Protein AF-A0A354SHL0-F1 (afdb_monomer_lite)

Sequence (261 aa):
VNRFGTFDCYFKTQVLRPDGSEVWNTTYGFNDDGYAEEKLTFPVFFYDRSPNRLSPAFGTWKVRTAIIERESKREVSVREYSISFTDGKKQPPSADIRSSGKGGHPFPVPSFQYKQWRLKSWGVGIYDEVSIGSNTYDREIRAIDVRDTFSVKEALSAWGKGHKFGAMLEGPPVSTYVNSNNLPLYVFGYILKHPDGDNNGQNPQYRISSYCNNPGAVLFTFDVRKPGRYRIEFLLRERDKPAWEESSWVPIGGIDFTLMQ

Foldseek 3Di:
DDPVLFDQKWKWKWKAAQVRDTQDIDIHGADSVRDDDDDDDVVCCQQVSAPDNVDTRFAKMKMKMFIAGNVVRDTPDIDIDIDGGDPPPDDPDPDDDDDDDDDDAPDDQDFDDDPHKTWDDKFWAKWDWADDDDPFLDIDIGGPDTDQEEALVVQVVSVVVVIFGFMKTAIAWQQVAADPVRFRFKWKFKFKADAVRPRVVPDPVRGPGDIRSTNHMDTDGDPDRDWHKMKMWMWMAGPPDPDPDPVRIDTSGMGIHTYDD

Secondary structure (DSSP, 8-state):
--TTS--SEEEEEEEE-TTS-EEEEEEE---TTS-------HHHHHHHTSS-TTS---EEEEEEEEEEETTT--EEEEEEEEEEE--SS-----S------S---SS-----EETTEE--EEEEEEEEEE--SSS-S--EEEEEEE-SEEEHHHHHHHHHTT-EEEEEEE-S-GGGSB-TTS-BSEEEEEEEE-TTSTT-S-SGGG-----BS--SEEEEE----S-EEEEEEEEEEETT-S--SGGG-EEEEEEEEEEE-

pLDDT: mean 73.69, std 15.87, range [25.94, 92.56]

Structure (mmCIF, N/CA/C/O backbone):
data_AF-A0A354SHL0-F1
#
_entry.id   AF-A0A354SHL0-F1
#
loop_
_atom_site.group_PDB
_atom_site.id
_atom_site.type_symbol
_atom_site.label_atom_id
_atom_site.label_alt_id
_atom_site.label_comp_id
_atom_site.label_asym_id
_atom_site.label_entity_id
_atom_site.label_seq_id
_atom_site.pdbx_PDB_ins_code
_atom_site.Cartn_x
_atom_site.Cartn_y
_atom_site.Cartn_z
_atom_site.occupancy
_atom_site.B_iso_or_equiv
_atom_site.auth_seq_id
_atom_site.auth_comp_id
_atom_site.auth_asym_id
_atom_site.auth_atom_id
_atom_site.pdbx_PDB_model_num
ATOM 1 N N . VAL A 1 1 ? 5.300 8.460 -39.371 1.00 59.16 1 VAL A N 1
ATOM 2 C CA . VAL A 1 1 ? 5.455 9.927 -39.276 1.00 59.16 1 VAL A CA 1
ATOM 3 C C . VAL A 1 1 ? 5.238 10.491 -40.669 1.00 59.16 1 VAL A C 1
ATOM 5 O O . VAL A 1 1 ? 5.844 9.971 -41.600 1.00 59.16 1 VAL A O 1
ATOM 8 N N . ASN A 1 2 ? 4.330 11.450 -40.840 1.00 57.34 2 ASN A N 1
ATOM 9 C CA . ASN A 1 2 ? 4.049 12.046 -42.145 1.00 57.34 2 ASN A CA 1
ATOM 10 C C . ASN A 1 2 ? 5.135 13.027 -42.584 1.00 57.34 2 ASN A C 1
ATOM 12 O O . ASN A 1 2 ? 6.061 13.352 -41.842 1.00 57.34 2 ASN A O 1
ATOM 16 N N . ARG A 1 3 ? 4.964 13.557 -43.799 1.00 45.53 3 ARG A N 1
ATOM 17 C CA . ARG A 1 3 ? 5.841 14.562 -44.420 1.00 45.53 3 ARG A CA 1
ATOM 18 C C . ARG A 1 3 ? 6.023 15.861 -43.618 1.00 45.53 3 ARG A C 1
ATOM 20 O O . ARG A 1 3 ? 6.847 16.679 -44.004 1.00 45.53 3 ARG A O 1
ATOM 27 N N . PHE A 1 4 ? 5.261 16.062 -42.542 1.00 54.47 4 PHE A N 1
ATOM 28 C CA . PHE A 1 4 ? 5.333 17.228 -41.659 1.00 54.47 4 PHE A CA 1
ATOM 29 C C . PHE A 1 4 ? 5.887 16.893 -40.265 1.00 54.47 4 PHE A C 1
ATOM 31 O O . PHE A 1 4 ? 5.780 17.716 -39.362 1.00 54.47 4 PHE A O 1
ATOM 38 N N . GLY A 1 5 ? 6.442 15.693 -40.060 1.00 55.34 5 GLY A N 1
ATOM 39 C CA . GLY A 1 5 ? 7.011 15.301 -38.767 1.00 55.34 5 GLY A CA 1
ATOM 40 C C . GLY A 1 5 ? 5.967 14.939 -37.707 1.00 55.34 5 GLY A C 1
ATOM 41 O O . GLY A 1 5 ? 6.302 14.841 -36.536 1.00 55.34 5 GLY A O 1
ATOM 42 N N . THR A 1 6 ? 4.702 14.727 -38.091 1.00 61.84 6 THR A N 1
ATOM 43 C CA . THR A 1 6 ? 3.619 14.389 -37.150 1.00 61.84 6 THR A CA 1
ATOM 44 C C . THR A 1 6 ? 3.123 12.960 -37.358 1.00 61.84 6 THR A C 1
ATOM 46 O O . THR A 1 6 ? 3.220 12.396 -38.450 1.00 61.84 6 THR A O 1
ATOM 49 N N . PHE A 1 7 ? 2.615 12.327 -36.303 1.00 70.00 7 PHE A N 1
ATOM 50 C CA . PHE A 1 7 ? 2.000 11.005 -36.414 1.00 70.00 7 PHE A CA 1
ATOM 51 C C . PHE A 1 7 ? 0.596 11.125 -37.027 1.00 70.00 7 PHE A C 1
ATOM 53 O O . PHE A 1 7 ? -0.227 11.930 -36.583 1.00 70.00 7 PHE A O 1
ATOM 60 N N . ASP A 1 8 ? 0.307 10.293 -38.032 1.00 79.50 8 ASP A N 1
ATOM 61 C CA . ASP A 1 8 ? -1.013 10.213 -38.686 1.00 79.50 8 ASP A CA 1
ATOM 62 C C . ASP A 1 8 ? -2.044 9.457 -37.850 1.00 79.50 8 ASP A C 1
ATOM 64 O O . ASP A 1 8 ? -3.128 9.123 -38.320 1.00 79.50 8 ASP A O 1
ATOM 68 N N . CYS A 1 9 ? -1.718 9.188 -36.595 1.00 78.50 9 CYS A N 1
ATOM 69 C CA . CYS A 1 9 ? -2.605 8.590 -35.631 1.00 78.50 9 CYS A CA 1
ATOM 70 C C . CYS A 1 9 ? -2.555 9.366 -34.317 1.00 78.50 9 CYS A C 1
ATOM 72 O O . CYS A 1 9 ? -1.608 10.101 -34.034 1.00 78.50 9 CYS A O 1
ATOM 74 N N . TYR A 1 10 ? -3.595 9.208 -33.513 1.00 83.75 10 TYR A N 1
ATOM 75 C CA . TYR A 1 10 ? -3.617 9.664 -32.130 1.00 83.75 10 TYR A CA 1
ATOM 76 C C . TYR A 1 10 ? -4.121 8.547 -31.230 1.00 83.75 10 TYR A C 1
ATOM 78 O O . TYR A 1 10 ? -4.883 7.671 -31.651 1.00 83.75 10 TYR A O 1
ATOM 86 N N . PHE A 1 11 ? -3.681 8.586 -29.982 1.00 83.94 11 PHE A N 1
ATOM 87 C CA . PHE A 1 11 ? -4.147 7.681 -28.952 1.00 83.94 11 PHE A CA 1
ATOM 88 C C . PHE A 1 11 ? -5.428 8.243 -28.340 1.00 83.94 11 PHE A C 1
ATOM 90 O O . PHE A 1 11 ? -5.499 9.419 -28.004 1.00 83.94 11 PHE A O 1
ATOM 97 N N . LYS A 1 12 ? -6.473 7.435 -28.218 1.00 87.06 12 LYS A N 1
ATOM 98 C CA . LYS A 1 12 ? -7.754 7.822 -27.632 1.00 87.06 12 LYS A CA 1
ATOM 99 C C . LYS A 1 12 ? -8.032 6.940 -26.431 1.00 87.06 12 LYS A C 1
ATOM 101 O O . LYS A 1 12 ? -7.937 5.720 -26.537 1.00 87.06 12 LYS A O 1
ATOM 106 N N . THR A 1 13 ? -8.465 7.552 -25.336 1.00 86.94 13 THR A N 1
ATOM 107 C CA . THR A 1 13 ? -8.887 6.828 -24.140 1.00 86.94 13 THR A CA 1
ATOM 108 C C . THR A 1 13 ? -10.289 7.234 -23.738 1.00 86.94 13 THR A C 1
ATOM 110 O O . THR A 1 13 ? -10.572 8.417 -23.551 1.00 86.94 13 THR A O 1
ATOM 113 N N . GLN A 1 14 ? -11.148 6.235 -23.579 1.00 88.44 14 GLN A N 1
ATOM 114 C CA . GLN A 1 14 ? -12.523 6.362 -23.126 1.00 88.44 14 GLN A CA 1
ATOM 115 C C . GLN A 1 14 ? -12.714 5.594 -21.818 1.00 88.44 14 GLN A C 1
ATOM 117 O O . GLN A 1 14 ? -12.216 4.479 -21.665 1.00 88.44 14 GLN A O 1
ATOM 122 N N . VAL A 1 15 ? -13.454 6.177 -20.881 1.00 85.88 15 VAL A N 1
ATOM 123 C CA . VAL A 1 15 ? -13.871 5.520 -19.640 1.00 85.88 15 VAL A CA 1
ATOM 124 C C . VAL A 1 15 ? -15.391 5.536 -19.578 1.00 85.88 15 VAL A C 1
ATOM 126 O O . VAL A 1 15 ? -16.015 6.594 -19.690 1.00 85.88 15 VAL A O 1
ATOM 129 N N . LEU A 1 16 ? -15.971 4.354 -19.398 1.00 83.94 16 LEU A N 1
ATOM 130 C CA . LEU A 1 16 ? -17.406 4.116 -19.354 1.00 83.94 16 LEU A CA 1
ATOM 131 C C . LEU A 1 16 ? -17.809 3.618 -17.964 1.00 83.94 16 LEU A C 1
ATOM 133 O O . LEU A 1 16 ? -17.144 2.753 -17.383 1.00 83.94 16 LEU A O 1
ATOM 137 N N . ARG A 1 17 ? -18.923 4.148 -17.461 1.00 84.25 17 ARG A N 1
ATOM 138 C CA . ARG A 1 17 ? -19.612 3.659 -16.263 1.00 84.25 17 ARG A CA 1
ATOM 139 C C . ARG A 1 17 ? -20.277 2.297 -16.510 1.00 84.25 17 ARG A C 1
ATOM 141 O O . ARG A 1 17 ? -20.414 1.879 -17.662 1.00 84.25 17 ARG A O 1
ATOM 148 N N . PRO A 1 18 ? -20.764 1.628 -15.447 1.00 82.56 18 PRO A N 1
ATOM 149 C CA . PRO A 1 18 ? -21.475 0.356 -15.563 1.00 82.56 18 PRO A CA 1
ATOM 150 C C . PRO A 1 18 ? -22.775 0.439 -16.368 1.00 82.56 18 PRO A C 1
ATOM 152 O O . PRO A 1 18 ? -23.164 -0.539 -16.996 1.00 82.56 18 PRO A O 1
ATOM 155 N N . ASP A 1 19 ? -23.423 1.604 -16.388 1.00 79.44 19 ASP A N 1
ATOM 156 C CA . ASP A 1 19 ? -24.615 1.878 -17.201 1.00 79.44 19 ASP A CA 1
ATOM 157 C C . ASP A 1 19 ? -24.294 2.164 -18.684 1.00 79.44 19 ASP A C 1
ATOM 159 O O . ASP A 1 19 ? -25.197 2.416 -19.477 1.00 79.44 19 ASP A O 1
ATOM 163 N N . GLY A 1 20 ? -23.012 2.131 -19.067 1.00 78.44 20 GLY A N 1
ATOM 164 C CA . GLY A 1 20 ? -22.537 2.419 -20.419 1.00 78.44 20 GLY A CA 1
ATOM 165 C C . GLY A 1 20 ? -22.338 3.907 -20.717 1.00 78.44 20 GLY A C 1
ATOM 166 O O . GLY A 1 20 ? -21.881 4.240 -21.810 1.00 78.44 20 GLY A O 1
ATOM 167 N N . SER A 1 21 ? -22.632 4.807 -19.774 1.00 80.38 21 SER A N 1
ATOM 168 C CA . SER A 1 21 ? -22.420 6.241 -19.974 1.00 80.38 21 SER A CA 1
ATOM 169 C C . SER A 1 21 ? -20.932 6.609 -19.960 1.00 80.38 21 SER A C 1
ATOM 171 O O . SER A 1 21 ? -20.140 6.105 -19.160 1.00 80.38 21 SER A O 1
ATOM 173 N N . GLU A 1 22 ? -20.544 7.513 -20.858 1.00 83.50 22 GLU A N 1
ATOM 174 C CA . GLU A 1 22 ? -19.164 7.979 -20.995 1.00 83.50 22 GLU A CA 1
ATOM 175 C C . GLU A 1 22 ? -18.843 9.067 -19.966 1.00 83.50 22 GLU A C 1
ATOM 177 O O . GLU A 1 22 ? -19.607 10.014 -19.778 1.00 83.50 22 GLU A O 1
ATOM 182 N N . VAL A 1 23 ? -17.700 8.936 -19.289 1.00 78.25 23 VAL A N 1
ATOM 183 C CA . VAL A 1 23 ? -17.269 9.895 -18.252 1.00 78.25 23 VAL A CA 1
ATOM 184 C C . VAL A 1 23 ? -15.968 10.602 -18.548 1.00 78.25 23 VAL A C 1
ATOM 186 O O . VAL A 1 23 ? -15.634 11.600 -17.898 1.00 78.25 23 VAL A O 1
ATOM 189 N N . TRP A 1 24 ? -15.213 10.044 -19.481 1.00 78.50 24 TRP A N 1
ATOM 190 C CA . TRP A 1 24 ? -13.936 10.552 -19.923 1.00 78.50 24 TRP A CA 1
ATOM 191 C C . TRP A 1 24 ? -13.703 10.059 -21.335 1.00 78.50 24 TRP A C 1
ATOM 193 O O . TRP A 1 24 ? -13.878 8.873 -21.606 1.00 78.50 24 TRP A O 1
ATOM 203 N N . ASN A 1 25 ? -13.307 10.969 -22.210 1.00 85.94 25 ASN A N 1
ATOM 204 C CA . ASN A 1 25 ? -13.008 10.682 -23.598 1.00 85.94 25 ASN A CA 1
ATOM 205 C C . ASN A 1 25 ? -12.041 11.742 -24.092 1.00 85.94 25 ASN A C 1
ATOM 207 O O . ASN A 1 25 ? -12.426 12.882 -24.349 1.00 85.94 25 ASN A O 1
ATOM 211 N N . THR A 1 26 ? -10.777 11.354 -24.159 1.00 80.19 26 THR A N 1
ATOM 212 C CA . THR A 1 26 ? -9.688 12.272 -24.464 1.00 80.19 26 THR A CA 1
ATOM 213 C C . THR A 1 26 ? -8.778 11.646 -25.500 1.00 80.19 26 THR A C 1
ATOM 215 O O . THR A 1 26 ? -8.573 10.430 -25.535 1.00 80.19 26 THR A O 1
ATOM 218 N N . THR A 1 27 ? -8.246 12.502 -26.361 1.00 83.38 27 THR A N 1
ATOM 219 C CA . THR A 1 27 ? -7.283 12.151 -27.397 1.00 83.38 27 THR A CA 1
ATOM 220 C C . THR A 1 27 ? -5.932 12.762 -27.077 1.00 83.38 27 THR A C 1
ATOM 222 O O . THR A 1 27 ? -5.851 13.940 -26.737 1.00 83.38 27 THR A O 1
ATOM 225 N N . TYR A 1 28 ? -4.888 11.971 -27.255 1.00 80.19 28 TYR A N 1
ATOM 226 C CA . TYR A 1 28 ? -3.513 12.283 -26.921 1.00 80.19 28 TYR A CA 1
ATOM 227 C C . TYR A 1 28 ? -2.651 12.171 -28.176 1.00 80.19 28 TYR A C 1
ATOM 229 O O . TYR A 1 28 ? -2.784 11.233 -28.971 1.00 80.19 28 TYR A O 1
ATOM 237 N N . GLY A 1 29 ? -1.790 13.169 -28.362 1.00 76.88 29 GLY A N 1
ATOM 238 C CA . GLY A 1 29 ? -0.733 13.118 -29.364 1.00 76.88 29 GLY A CA 1
ATOM 239 C C . GLY A 1 29 ? 0.392 12.193 -28.911 1.00 76.88 29 GLY A C 1
ATOM 240 O O . GLY A 1 29 ? 0.558 11.942 -27.720 1.00 76.88 29 GLY A O 1
ATOM 241 N N . PHE A 1 30 ? 1.161 11.701 -29.873 1.00 75.38 30 PHE A N 1
ATOM 242 C CA . PHE A 1 30 ? 2.412 11.006 -29.598 1.00 75.38 30 PHE A CA 1
ATOM 243 C C . PHE A 1 30 ? 3.553 12.025 -29.510 1.00 75.38 30 PHE A C 1
ATOM 245 O O . PHE A 1 30 ? 3.518 13.044 -30.205 1.00 75.38 30 PHE A O 1
ATOM 252 N N . ASN A 1 31 ? 4.538 11.756 -28.655 1.00 71.94 31 ASN A N 1
ATOM 253 C CA . ASN A 1 31 ? 5.790 12.506 -28.610 1.00 71.94 31 ASN A CA 1
ATOM 254 C C . ASN A 1 31 ? 6.665 12.191 -29.838 1.00 71.94 31 ASN A C 1
ATOM 256 O O . ASN A 1 31 ? 6.302 11.352 -30.665 1.00 71.94 31 ASN A O 1
ATOM 260 N N . ASP A 1 32 ? 7.823 12.843 -29.943 1.00 70.06 32 ASP A N 1
ATOM 261 C CA . ASP A 1 32 ? 8.732 12.715 -31.094 1.00 70.06 32 ASP A CA 1
ATOM 262 C C . ASP A 1 32 ? 9.221 11.271 -31.330 1.00 70.06 32 ASP A C 1
ATOM 264 O O . ASP A 1 32 ? 9.489 10.881 -32.467 1.00 70.06 32 ASP A O 1
ATOM 268 N N . ASP A 1 33 ? 9.233 10.447 -30.279 1.00 70.25 33 ASP A N 1
ATOM 269 C CA . ASP A 1 33 ? 9.608 9.029 -30.314 1.00 70.25 33 ASP A CA 1
ATOM 270 C C . ASP A 1 33 ? 8.422 8.085 -30.607 1.00 70.25 33 ASP A C 1
ATOM 272 O O . ASP A 1 33 ? 8.580 6.864 -30.657 1.00 70.25 33 ASP A O 1
ATOM 276 N N . GLY A 1 34 ? 7.214 8.622 -30.803 1.00 66.25 34 GLY A N 1
ATOM 277 C CA . GLY A 1 34 ? 6.008 7.842 -31.095 1.00 66.25 34 GLY A CA 1
ATOM 278 C C . GLY A 1 34 ? 5.331 7.223 -29.874 1.00 66.25 34 GLY A C 1
ATOM 279 O O . GLY A 1 34 ? 4.477 6.349 -30.029 1.00 66.25 34 GLY A O 1
ATOM 280 N N . TYR A 1 35 ? 5.671 7.679 -28.669 1.00 66.81 35 TYR A N 1
ATOM 281 C CA . TYR A 1 35 ? 5.049 7.253 -27.420 1.00 66.81 35 TYR A CA 1
ATOM 282 C C . TYR A 1 35 ? 3.961 8.228 -26.975 1.00 66.81 35 TYR A C 1
ATOM 284 O O . TYR A 1 35 ? 4.090 9.445 -27.080 1.00 66.81 35 TYR A O 1
ATOM 292 N N . ALA A 1 36 ? 2.879 7.671 -26.444 1.00 65.75 36 ALA A N 1
ATOM 293 C CA . ALA A 1 36 ? 1.870 8.400 -25.695 1.00 65.75 36 ALA A CA 1
ATOM 294 C C . ALA A 1 36 ? 1.648 7.632 -24.393 1.00 65.75 36 ALA A C 1
ATOM 296 O O . ALA A 1 36 ? 1.350 6.436 -24.423 1.00 65.75 36 ALA A O 1
ATOM 297 N N . GLU A 1 37 ? 1.826 8.304 -23.262 1.00 69.19 37 GLU A N 1
ATOM 298 C CA . GLU A 1 37 ? 1.644 7.724 -21.936 1.00 69.19 37 GLU A CA 1
ATOM 299 C C . GLU A 1 37 ? 0.606 8.536 -21.175 1.00 69.19 37 GLU A C 1
ATOM 301 O O . GLU A 1 37 ? 0.688 9.759 -21.123 1.00 69.19 37 GLU A O 1
ATOM 306 N N . GLU A 1 38 ? -0.360 7.844 -20.571 1.00 66.56 38 GLU A N 1
ATOM 307 C CA . GLU A 1 38 ? -1.360 8.469 -19.717 1.00 66.56 38 GLU A CA 1
ATOM 308 C C . GLU A 1 38 ? -1.678 7.606 -18.503 1.00 66.56 38 GLU A C 1
ATOM 310 O O . GLU A 1 38 ? -1.888 6.393 -18.605 1.00 66.56 38 GLU A O 1
ATOM 315 N N . LYS A 1 39 ? -1.755 8.252 -17.336 1.00 68.56 39 LYS A N 1
ATOM 316 C CA . LYS A 1 39 ? -1.978 7.587 -16.049 1.00 68.56 39 LYS A CA 1
ATOM 317 C C . LYS A 1 39 ? -3.410 7.807 -15.573 1.00 68.56 39 LYS A C 1
ATOM 319 O O . LYS A 1 39 ? -3.762 8.860 -15.047 1.00 68.56 39 LYS A O 1
ATOM 324 N N . LEU A 1 40 ? -4.236 6.768 -15.679 1.00 60.66 40 LEU A N 1
ATOM 325 C CA . LEU A 1 40 ? -5.602 6.775 -15.151 1.00 60.66 40 LEU A CA 1
ATOM 326 C C . LEU A 1 40 ? -5.640 6.223 -13.724 1.00 60.66 40 LEU A C 1
ATOM 328 O O . LEU A 1 40 ? -5.270 5.077 -13.479 1.00 60.66 40 LEU A O 1
ATOM 332 N N . THR A 1 41 ? -6.132 7.023 -12.775 1.00 60.91 41 THR A N 1
ATOM 333 C CA . THR A 1 41 ? -6.205 6.638 -11.355 1.00 60.91 41 THR A CA 1
ATOM 334 C C . THR A 1 41 ? -7.652 6.371 -10.938 1.00 60.91 41 THR A C 1
ATOM 336 O O . THR A 1 41 ? -8.430 7.285 -10.675 1.00 60.91 41 THR A O 1
ATOM 339 N N . PHE A 1 42 ? -8.025 5.095 -10.878 1.00 54.22 42 PHE A N 1
ATOM 340 C CA . PHE A 1 42 ? -9.415 4.644 -10.752 1.00 54.22 42 PHE A CA 1
ATOM 341 C C . PHE A 1 42 ? -10.157 4.940 -9.434 1.00 54.22 42 PHE A C 1
ATOM 343 O O . PHE A 1 42 ? -11.376 5.083 -9.495 1.00 54.22 42 PHE A O 1
ATOM 350 N N . PRO A 1 43 ? -9.504 5.152 -8.275 1.00 48.53 43 PRO A N 1
ATOM 351 C CA . PRO A 1 43 ? -10.203 5.674 -7.098 1.00 48.53 43 PRO A CA 1
ATOM 352 C C . PRO A 1 43 ? -10.779 7.085 -7.315 1.00 48.53 43 PRO A C 1
ATOM 354 O O . PRO A 1 43 ? -11.872 7.378 -6.847 1.00 48.53 43 PRO A O 1
ATOM 357 N N . VAL A 1 44 ? -10.087 7.939 -8.078 1.00 48.38 44 VAL A N 1
ATOM 358 C CA . VAL A 1 44 ? -10.519 9.319 -8.372 1.00 48.38 44 VAL A CA 1
ATOM 359 C C . VAL A 1 44 ? -11.664 9.312 -9.383 1.00 48.38 44 VAL A C 1
ATOM 361 O O . VAL A 1 44 ? -12.697 9.938 -9.170 1.00 48.38 44 VAL A O 1
ATOM 364 N N . PHE A 1 45 ? -11.541 8.521 -10.451 1.00 55.53 45 PHE A N 1
ATOM 365 C CA . PHE A 1 45 ? -12.605 8.384 -11.449 1.00 55.53 45 PHE A CA 1
ATOM 366 C C . PHE A 1 45 ? -13.898 7.815 -10.866 1.00 55.53 45 PHE A C 1
ATOM 368 O O . PHE A 1 45 ? -14.978 8.312 -11.176 1.00 55.53 45 PHE 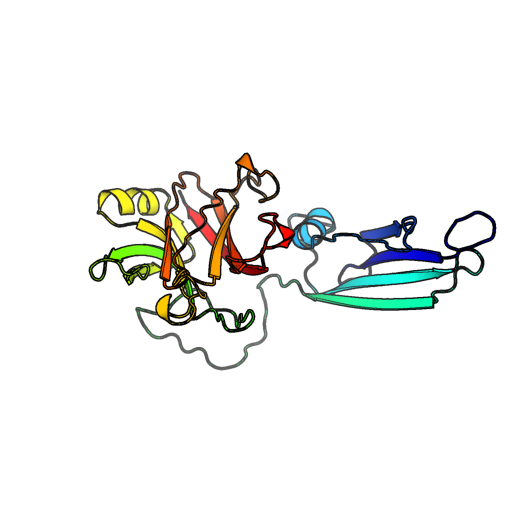A O 1
ATOM 375 N N . PHE A 1 46 ? -13.794 6.807 -10.002 1.00 60.28 46 PHE A N 1
ATOM 376 C CA . PHE A 1 46 ? -14.957 6.157 -9.420 1.00 60.28 46 PHE A CA 1
ATOM 377 C C . PHE A 1 46 ? -15.783 7.110 -8.548 1.00 60.28 46 PHE A C 1
ATOM 379 O O . PHE A 1 46 ? -16.996 7.194 -8.727 1.00 60.28 46 PHE A O 1
ATOM 386 N N . TYR A 1 47 ? -15.157 7.876 -7.651 1.00 59.12 47 TYR A N 1
ATOM 387 C CA . TYR A 1 47 ? -15.887 8.803 -6.781 1.00 59.12 47 TYR A CA 1
ATOM 388 C C . TYR A 1 47 ? -16.251 10.117 -7.485 1.00 59.12 47 TYR A C 1
ATOM 390 O O . TYR A 1 47 ? -17.411 10.528 -7.437 1.00 59.12 47 TYR A O 1
ATOM 398 N N . ASP A 1 48 ? -15.315 10.756 -8.193 1.00 61.75 48 ASP A N 1
ATOM 399 C CA . ASP A 1 48 ? -15.533 12.104 -8.737 1.00 61.75 48 ASP A CA 1
ATOM 400 C C . ASP A 1 48 ? -16.378 12.124 -10.005 1.00 61.75 48 ASP A C 1
ATOM 402 O O . ASP A 1 48 ? -17.031 13.132 -10.292 1.00 61.75 48 ASP A O 1
ATOM 406 N N . ARG A 1 49 ? -16.365 11.027 -10.773 1.00 65.19 49 ARG A N 1
ATOM 407 C CA . ARG A 1 49 ? -17.151 10.889 -12.005 1.00 65.19 49 ARG A CA 1
ATOM 408 C C . ARG A 1 49 ? -18.385 10.018 -11.824 1.00 65.19 49 ARG A C 1
ATOM 410 O O . ARG A 1 49 ? -19.081 9.769 -12.808 1.00 65.19 49 ARG A O 1
ATOM 417 N N . SER A 1 50 ? -18.709 9.589 -10.607 1.00 65.31 50 SER A N 1
ATOM 418 C CA . SER A 1 50 ? -20.039 9.048 -10.330 1.00 65.31 50 SER A CA 1
ATOM 419 C C . SER A 1 50 ? -21.092 10.161 -10.366 1.00 65.31 50 SER A C 1
ATOM 421 O O . SER A 1 50 ? -20.811 11.264 -9.898 1.00 65.31 50 SER A O 1
ATOM 423 N N . PRO A 1 51 ? -22.310 9.907 -10.885 1.00 67.56 51 PRO A N 1
ATOM 424 C CA . PRO A 1 51 ? -23.374 10.915 -10.927 1.00 67.56 51 PRO A CA 1
ATOM 425 C C . PRO A 1 51 ? -23.747 11.438 -9.535 1.00 67.56 51 PRO A C 1
ATOM 427 O O . PRO A 1 51 ? -24.105 12.601 -9.377 1.00 67.56 51 PRO A O 1
ATOM 430 N N . ASN A 1 52 ? -23.626 10.579 -8.520 1.00 65.44 52 ASN A N 1
ATOM 431 C CA . ASN A 1 52 ? -23.817 10.922 -7.122 1.00 65.44 52 ASN A CA 1
ATOM 432 C C . ASN A 1 52 ? -22.587 10.492 -6.312 1.00 65.44 52 ASN A C 1
ATOM 434 O O . ASN A 1 52 ? -22.271 9.310 -6.226 1.00 65.44 52 ASN A O 1
ATOM 438 N N . ARG A 1 53 ? -21.905 11.446 -5.675 1.00 63.19 53 ARG A N 1
ATOM 439 C CA . ARG A 1 53 ? -20.712 11.167 -4.855 1.00 63.19 53 ARG A CA 1
ATOM 440 C C . ARG A 1 53 ? -21.034 10.433 -3.550 1.00 63.19 53 ARG A C 1
ATOM 442 O O . ARG A 1 53 ? -20.181 9.729 -3.022 1.00 63.19 53 ARG A O 1
ATOM 449 N N . LEU A 1 54 ? -22.264 10.571 -3.050 1.00 57.25 54 LEU A N 1
ATOM 450 C CA . LEU A 1 54 ? -22.767 9.869 -1.862 1.00 57.25 54 LEU A CA 1
ATOM 451 C C . LEU A 1 54 ? -23.292 8.463 -2.194 1.00 57.25 54 LEU A C 1
ATOM 453 O O . LEU A 1 54 ? -23.484 7.648 -1.297 1.00 57.25 54 LEU A O 1
ATOM 457 N N . SER A 1 55 ? -23.514 8.173 -3.479 1.00 63.12 55 SER A N 1
ATOM 458 C CA . SER A 1 55 ? -23.895 6.854 -3.987 1.00 63.12 55 SER A CA 1
ATOM 459 C C . SER A 1 55 ? -23.160 6.586 -5.308 1.00 63.12 55 SER A C 1
ATOM 461 O O . SER A 1 55 ? -23.741 6.759 -6.384 1.00 63.12 55 SER A O 1
ATOM 463 N N . PRO A 1 56 ? -21.856 6.243 -5.240 1.00 72.19 56 PRO A N 1
ATOM 464 C CA . PRO A 1 56 ? -21.047 6.001 -6.427 1.00 72.19 56 PRO A CA 1
ATOM 465 C C . PRO A 1 56 ? -21.621 4.895 -7.319 1.00 72.19 56 PRO A C 1
ATOM 467 O O . PRO A 1 56 ? -22.284 3.976 -6.841 1.00 72.19 56 PRO A O 1
ATOM 470 N N . ALA A 1 57 ? -21.353 4.961 -8.621 1.00 72.69 57 ALA A N 1
ATOM 471 C CA . ALA A 1 57 ? -21.857 4.008 -9.604 1.00 72.69 57 ALA A CA 1
ATOM 472 C C . ALA A 1 57 ? -21.090 2.679 -9.521 1.00 72.69 57 ALA A C 1
ATOM 474 O O . ALA A 1 57 ? -20.165 2.429 -10.293 1.00 72.69 57 ALA A O 1
ATOM 475 N N . PHE A 1 58 ? -21.460 1.834 -8.562 1.00 79.06 58 PHE A N 1
ATOM 476 C CA . PHE A 1 58 ? -20.939 0.475 -8.424 1.00 79.06 58 PHE A CA 1
ATOM 477 C C . PHE A 1 58 ? -21.310 -0.398 -9.632 1.00 79.06 58 PHE A C 1
ATOM 479 O O . PHE A 1 58 ? -22.339 -0.204 -10.276 1.00 79.06 58 PHE A O 1
ATOM 486 N N . GLY A 1 59 ? -20.449 -1.362 -9.946 1.00 78.06 59 GLY A N 1
ATOM 487 C CA . GLY A 1 59 ? -20.531 -2.221 -11.123 1.00 78.06 59 GLY A CA 1
ATOM 488 C C . GLY A 1 59 ? -19.222 -2.245 -11.912 1.00 78.06 59 GLY A C 1
ATOM 489 O O . GLY A 1 59 ? -18.185 -1.755 -11.458 1.00 78.06 59 GLY A O 1
ATOM 490 N N . THR A 1 60 ? -19.258 -2.839 -13.103 1.00 85.00 60 THR A N 1
ATOM 491 C CA . THR A 1 60 ? -18.083 -2.960 -13.975 1.00 85.00 60 THR A CA 1
ATOM 492 C C . THR A 1 60 ? -17.919 -1.721 -14.842 1.00 85.00 60 THR A C 1
ATOM 494 O O . THR A 1 60 ? -18.698 -1.482 -15.759 1.00 85.00 60 THR A O 1
ATOM 497 N N . TRP A 1 61 ? -16.875 -0.951 -14.568 1.00 86.62 61 TRP A N 1
ATOM 498 C CA . TRP A 1 61 ? -16.426 0.145 -15.413 1.00 86.62 61 TRP A CA 1
ATOM 499 C C . TRP A 1 61 ? -15.529 -0.393 -16.519 1.00 86.62 61 TRP A C 1
ATOM 501 O O . TRP A 1 61 ? -14.797 -1.368 -16.320 1.00 86.62 61 TRP A O 1
ATOM 511 N N . LYS A 1 62 ? -15.560 0.263 -17.678 1.00 88.94 62 LYS A N 1
ATOM 512 C CA . LYS A 1 62 ? -14.726 -0.108 -18.822 1.00 88.94 62 LYS A CA 1
ATOM 513 C C . LYS A 1 62 ? -13.782 1.020 -19.187 1.00 88.94 62 LYS A C 1
ATOM 515 O O . LYS A 1 62 ? -14.188 2.174 -19.274 1.00 88.94 62 LYS A O 1
ATOM 520 N N . VAL A 1 63 ? -12.533 0.667 -19.443 1.00 89.38 63 VAL A N 1
ATOM 521 C CA . VAL A 1 63 ? -11.534 1.549 -20.041 1.00 89.38 63 VAL A CA 1
ATOM 522 C C . VAL A 1 63 ? -11.271 1.040 -21.431 1.00 89.38 63 VAL A C 1
ATOM 524 O O . VAL A 1 63 ? -10.857 -0.103 -21.601 1.00 89.38 63 VAL A O 1
ATOM 527 N N . ARG A 1 64 ? -11.505 1.882 -22.421 1.00 89.56 64 ARG A N 1
ATOM 528 C CA . ARG A 1 64 ? -11.276 1.562 -23.815 1.00 89.56 64 ARG A CA 1
ATOM 529 C C . ARG A 1 64 ? -10.187 2.465 -24.347 1.00 89.56 64 ARG A C 1
ATOM 531 O O . ARG A 1 64 ? -10.322 3.684 -24.316 1.00 89.56 64 ARG A O 1
ATOM 538 N N . THR A 1 65 ? -9.110 1.870 -24.826 1.00 89.94 65 THR A N 1
ATOM 539 C CA . THR A 1 65 ? -8.022 2.587 -25.477 1.00 89.94 65 THR A CA 1
ATOM 540 C C . THR A 1 65 ? -8.003 2.227 -26.951 1.00 89.94 65 THR A C 1
ATOM 542 O O . THR A 1 65 ? -8.225 1.073 -27.317 1.00 89.94 65 THR A O 1
ATOM 545 N N . ALA A 1 66 ? -7.783 3.216 -27.811 1.00 90.12 66 ALA A N 1
ATOM 546 C CA . ALA A 1 66 ? -7.751 3.020 -29.249 1.00 90.12 66 ALA A CA 1
ATOM 547 C C . ALA A 1 66 ? -6.667 3.872 -29.913 1.00 90.12 66 ALA A C 1
ATOM 549 O O . ALA A 1 66 ? -6.452 5.018 -29.531 1.00 90.12 66 ALA A O 1
ATOM 550 N N . ILE A 1 67 ? -6.012 3.335 -30.938 1.00 87.88 67 ILE A N 1
ATOM 551 C CA . ILE A 1 67 ? -5.206 4.122 -31.878 1.00 87.88 67 ILE A CA 1
ATOM 552 C C . ILE A 1 67 ? -6.108 4.466 -33.058 1.00 87.88 67 ILE A C 1
ATOM 554 O O . ILE A 1 67 ? -6.651 3.566 -33.699 1.00 87.88 67 ILE A O 1
ATOM 558 N N . ILE A 1 68 ? -6.276 5.756 -33.335 1.00 88.06 68 ILE A N 1
ATOM 559 C CA . ILE A 1 68 ? -7.178 6.258 -34.374 1.00 88.06 68 ILE A CA 1
ATOM 560 C C . ILE A 1 68 ? -6.349 6.903 -35.481 1.00 88.06 68 ILE A C 1
ATOM 562 O O . ILE A 1 68 ? -5.546 7.790 -35.201 1.00 88.06 68 ILE A O 1
ATOM 566 N N . GLU A 1 69 ? -6.574 6.508 -36.732 1.00 87.38 69 GLU A N 1
ATOM 567 C CA . GLU A 1 69 ? -6.035 7.199 -37.909 1.00 87.38 69 GLU A CA 1
ATOM 568 C C . GLU A 1 69 ? -6.668 8.593 -38.059 1.00 87.38 69 GLU A C 1
ATOM 570 O O . GLU A 1 69 ? -7.887 8.772 -38.004 1.00 87.38 69 GLU A O 1
ATOM 575 N N . ARG A 1 70 ? -5.836 9.614 -38.266 1.00 81.38 70 ARG A N 1
ATOM 576 C CA . ARG A 1 70 ? -6.232 11.025 -38.228 1.00 81.38 70 ARG A CA 1
ATOM 577 C C . ARG A 1 70 ? -7.192 11.400 -39.356 1.00 81.38 70 ARG A C 1
ATOM 579 O O . ARG A 1 70 ? -8.142 12.138 -39.081 1.00 81.38 70 ARG A O 1
ATOM 586 N N . GLU A 1 71 ? -6.946 10.909 -40.570 1.00 82.75 71 GLU A N 1
ATOM 587 C CA . GLU A 1 71 ? -7.733 11.225 -41.772 1.00 82.75 71 GLU A CA 1
ATOM 588 C C . GLU A 1 71 ? -8.993 10.362 -41.884 1.00 82.75 71 GLU A C 1
ATOM 590 O O . GLU A 1 71 ? -10.096 10.892 -41.984 1.00 82.75 71 GLU A O 1
ATOM 595 N N . SER A 1 72 ? -8.845 9.037 -41.801 1.00 86.38 72 SER A N 1
ATOM 596 C CA . SER A 1 72 ? -9.950 8.083 -41.971 1.00 86.38 72 SER A CA 1
ATOM 597 C C . SER A 1 72 ? -10.856 7.970 -40.739 1.00 86.38 72 SER A C 1
ATOM 599 O O . SER A 1 72 ? -11.946 7.408 -40.829 1.00 86.38 72 SER A O 1
ATOM 601 N N . LYS A 1 73 ? -10.397 8.454 -39.573 1.00 85.56 73 LYS A N 1
ATOM 602 C CA . LYS A 1 73 ? -11.010 8.237 -38.246 1.00 85.56 73 LYS A CA 1
ATOM 603 C C . LYS A 1 73 ? -11.190 6.766 -37.877 1.00 85.56 73 LYS A C 1
ATOM 605 O O . LYS A 1 73 ? -11.900 6.455 -36.921 1.00 85.56 73 LYS A O 1
ATOM 610 N N . ARG A 1 74 ? -10.531 5.858 -38.599 1.00 88.56 74 ARG A N 1
ATOM 611 C CA . ARG A 1 74 ? -10.619 4.425 -38.355 1.00 88.56 74 ARG A CA 1
ATOM 612 C C . ARG A 1 74 ? -9.826 4.054 -37.110 1.00 88.56 74 ARG A C 1
ATOM 614 O O . ARG A 1 74 ? -8.700 4.508 -36.910 1.00 88.56 74 ARG A O 1
ATOM 621 N N . GLU A 1 75 ? -10.407 3.183 -36.300 1.00 88.56 75 GLU A N 1
ATOM 622 C CA . GLU A 1 75 ? -9.710 2.539 -35.194 1.00 88.56 75 GLU A CA 1
ATOM 623 C C . GLU A 1 75 ? -8.807 1.434 -35.734 1.00 88.56 75 GLU A C 1
ATOM 625 O O . GLU A 1 75 ? -9.267 0.469 -36.340 1.00 88.56 75 GLU A O 1
ATOM 630 N N . VAL A 1 76 ? -7.505 1.600 -35.537 1.00 85.19 76 VAL A N 1
ATOM 631 C CA . VAL A 1 76 ? -6.474 0.683 -36.039 1.00 85.19 76 VAL A CA 1
ATOM 632 C C . VAL A 1 76 ? -6.163 -0.402 -35.014 1.00 85.19 76 VAL A C 1
ATOM 634 O O . VAL A 1 76 ? -5.813 -1.526 -35.359 1.00 85.19 76 VAL A O 1
ATOM 637 N N . SER A 1 77 ? -6.286 -0.065 -33.735 1.00 84.38 77 SER A N 1
ATOM 638 C CA . SER A 1 77 ? -6.053 -0.976 -32.622 1.00 84.38 77 SER A CA 1
ATOM 639 C C . SER A 1 77 ? -6.919 -0.539 -31.459 1.00 84.38 77 SER A C 1
ATOM 641 O O . SER A 1 77 ? -6.961 0.652 -31.162 1.00 84.38 77 SER A O 1
ATOM 643 N N . VAL A 1 78 ? -7.605 -1.484 -30.822 1.00 90.31 78 VAL A N 1
ATOM 644 C CA . VAL A 1 78 ? -8.504 -1.236 -29.692 1.00 90.31 78 VAL A CA 1
ATOM 645 C C . VAL A 1 78 ? -8.189 -2.236 -28.591 1.00 90.31 78 VAL A C 1
ATOM 647 O O . VAL A 1 78 ? -8.016 -3.426 -28.856 1.00 90.31 78 VAL A O 1
ATOM 650 N N . ARG A 1 79 ? -8.144 -1.765 -27.346 1.00 86.75 79 ARG A N 1
ATOM 651 C CA . ARG A 1 79 ? -8.106 -2.613 -26.156 1.00 86.75 79 ARG A CA 1
ATOM 652 C C . ARG A 1 79 ? -9.138 -2.150 -25.148 1.00 86.75 79 ARG A C 1
ATOM 654 O O . ARG A 1 79 ? -9.334 -0.955 -24.950 1.00 86.75 79 ARG A O 1
ATOM 661 N N . GLU A 1 80 ? -9.769 -3.115 -24.496 1.00 89.31 80 GLU A N 1
ATOM 662 C CA . GLU A 1 80 ? -10.732 -2.868 -23.431 1.00 89.31 80 GLU A CA 1
ATOM 663 C C . GLU A 1 80 ? -10.277 -3.533 -22.137 1.00 89.31 80 GLU A C 1
ATOM 665 O O . GLU A 1 80 ? -9.823 -4.677 -22.125 1.00 89.31 80 GLU A O 1
ATOM 670 N N . TYR A 1 81 ? -10.425 -2.803 -21.039 1.00 85.62 81 TYR A N 1
ATOM 671 C CA . TYR A 1 81 ? -10.088 -3.232 -19.692 1.00 85.62 81 TYR A CA 1
ATOM 672 C C . TYR A 1 81 ? -11.319 -3.061 -18.814 1.00 85.62 81 TYR A C 1
ATOM 674 O O . TYR A 1 81 ? -11.996 -2.036 -18.882 1.00 85.62 81 TYR A O 1
ATOM 682 N N . SER A 1 82 ? -11.614 -4.064 -17.993 1.00 86.25 82 SER A N 1
ATOM 683 C CA . SER A 1 82 ? -12.769 -4.050 -17.095 1.00 86.25 82 SER A CA 1
ATOM 684 C C . SER A 1 82 ? -12.311 -3.945 -15.649 1.00 86.25 82 SER A C 1
ATOM 686 O O . SER A 1 82 ? -11.415 -4.673 -15.225 1.00 86.25 82 SER A O 1
ATOM 688 N N . ILE A 1 83 ? -12.932 -3.041 -14.897 1.00 80.75 83 ILE A N 1
ATOM 689 C CA . ILE A 1 83 ? -12.631 -2.793 -13.487 1.00 80.75 83 ILE A CA 1
ATOM 690 C C . ILE A 1 83 ? -13.952 -2.814 -12.726 1.00 80.75 83 ILE A C 1
ATOM 692 O O . ILE A 1 83 ? -14.833 -1.995 -12.976 1.00 80.75 83 ILE A O 1
ATOM 696 N N . SER A 1 84 ? -14.106 -3.764 -11.809 1.00 79.94 84 SER A N 1
ATOM 697 C CA . SER A 1 84 ? -15.343 -3.937 -11.046 1.00 79.94 84 SER A CA 1
ATOM 698 C C . SER A 1 84 ? -15.242 -3.283 -9.676 1.00 79.94 84 SER A C 1
ATOM 700 O O . SER A 1 84 ? -14.359 -3.616 -8.887 1.00 79.94 84 SER A O 1
ATOM 702 N N . PHE A 1 85 ? -16.190 -2.399 -9.378 1.00 75.00 85 PHE A N 1
ATOM 703 C CA . PHE A 1 85 ? -16.374 -1.806 -8.058 1.00 75.00 85 PHE A CA 1
ATOM 704 C C . PHE A 1 85 ? -17.630 -2.388 -7.424 1.00 75.00 85 PHE A C 1
ATOM 706 O O . PHE A 1 85 ? -18.680 -2.424 -8.060 1.00 75.00 85 PHE A O 1
ATOM 713 N N . THR A 1 86 ? -17.545 -2.829 -6.174 1.00 73.38 86 THR A N 1
ATOM 714 C CA . THR A 1 86 ? -18.692 -3.377 -5.438 1.00 73.38 86 THR A CA 1
ATOM 715 C C . THR A 1 86 ? -18.986 -2.517 -4.217 1.00 73.38 86 THR A C 1
ATOM 717 O O . THR A 1 86 ? -18.076 -1.941 -3.623 1.00 73.38 86 THR A O 1
ATOM 720 N N . ASP A 1 87 ? -20.265 -2.399 -3.864 1.00 66.38 87 ASP A N 1
ATOM 721 C CA . ASP A 1 87 ? -20.746 -1.613 -2.718 1.00 66.38 87 ASP A CA 1
ATOM 722 C C . ASP A 1 87 ? -20.633 -2.371 -1.386 1.00 66.38 87 ASP A C 1
ATOM 724 O O . ASP A 1 87 ? -21.066 -1.884 -0.341 1.00 66.38 87 ASP A O 1
ATOM 728 N N . GLY A 1 88 ? -20.083 -3.589 -1.427 1.00 57.38 88 GLY A N 1
ATOM 729 C CA . GLY A 1 88 ? -20.027 -4.513 -0.298 1.00 57.38 88 GLY A CA 1
ATOM 730 C C . GLY A 1 88 ? -21.394 -5.059 0.136 1.00 57.38 88 GLY A C 1
ATOM 731 O O . GLY A 1 88 ? -21.452 -5.847 1.076 1.00 57.38 88 GLY A O 1
ATOM 732 N N . LYS A 1 89 ? -22.498 -4.698 -0.535 1.00 57.88 89 LYS A N 1
ATOM 733 C CA . LYS A 1 89 ? -23.874 -5.092 -0.202 1.00 57.88 89 LYS A CA 1
ATOM 734 C C . LYS A 1 89 ? -24.504 -5.935 -1.311 1.00 57.88 89 LYS A C 1
ATOM 736 O O . LYS A 1 89 ? -25.544 -5.583 -1.852 1.00 57.88 89 LYS A O 1
ATOM 741 N N . LYS A 1 90 ? -23.900 -7.096 -1.575 1.00 39.69 90 LYS A N 1
ATOM 742 C CA . LYS A 1 90 ? -24.514 -8.380 -1.993 1.00 39.69 90 LYS A CA 1
ATOM 743 C C . LYS A 1 90 ? -23.522 -9.148 -2.854 1.00 39.69 90 LYS A C 1
ATOM 745 O O . LYS A 1 90 ? -23.406 -8.928 -4.054 1.00 39.69 90 LYS A O 1
ATOM 750 N N . GLN A 1 91 ? -22.897 -10.138 -2.239 1.00 33.00 91 GLN A N 1
ATOM 751 C CA . GLN A 1 91 ? -22.494 -11.346 -2.940 1.00 33.00 91 GLN A CA 1
ATOM 752 C C . GLN A 1 91 ? -23.527 -12.418 -2.548 1.00 33.00 91 GLN A C 1
ATOM 754 O O . GLN A 1 91 ? -23.834 -12.522 -1.355 1.00 33.00 91 GLN A O 1
ATOM 759 N N . PRO A 1 92 ? -24.142 -13.166 -3.487 1.00 34.16 92 PRO A N 1
ATOM 760 C CA . PRO A 1 92 ? -24.916 -14.342 -3.112 1.00 34.16 92 PRO A CA 1
ATOM 761 C C . PRO A 1 92 ? -23.979 -15.322 -2.395 1.00 34.16 92 PRO A C 1
ATOM 763 O O . PRO A 1 92 ? -22.784 -15.349 -2.703 1.00 34.16 92 PRO A O 1
ATOM 766 N N . PRO A 1 93 ? -24.494 -16.099 -1.434 1.00 32.69 93 PRO A N 1
ATOM 767 C CA . PRO A 1 93 ? -23.666 -16.843 -0.504 1.00 32.69 93 PRO A CA 1
ATOM 768 C C . PRO A 1 93 ? -22.891 -17.927 -1.253 1.00 32.69 93 PRO A C 1
ATOM 770 O O . PRO A 1 93 ? -23.454 -18.938 -1.666 1.00 32.69 93 PRO A O 1
ATOM 773 N N . SER A 1 94 ? -21.582 -17.740 -1.403 1.00 31.58 94 SER A N 1
ATOM 774 C CA . SER A 1 94 ? -20.675 -18.878 -1.473 1.00 31.58 94 SER A CA 1
ATOM 775 C C . SER A 1 94 ? -20.677 -19.518 -0.088 1.00 31.58 94 SER A C 1
ATOM 777 O O . SER A 1 94 ? -20.364 -18.862 0.907 1.00 31.58 94 SER A O 1
ATOM 779 N N . ALA A 1 95 ? -21.156 -20.758 -0.054 1.00 34.91 95 ALA A N 1
ATOM 780 C CA . ALA A 1 95 ? -21.363 -21.560 1.136 1.00 34.91 95 ALA A CA 1
ATOM 781 C C . ALA A 1 95 ? -20.126 -21.606 2.048 1.00 34.91 95 ALA A C 1
ATOM 783 O O . ALA A 1 95 ? -18.988 -21.605 1.587 1.00 34.91 95 ALA A O 1
ATOM 784 N N . ASP A 1 96 ? -20.430 -21.700 3.341 1.00 38.81 96 ASP A N 1
ATOM 785 C CA . ASP A 1 96 ? -19.546 -22.024 4.456 1.00 38.81 96 ASP A CA 1
ATOM 786 C C . ASP A 1 96 ? -18.457 -21.012 4.818 1.00 38.81 96 ASP A C 1
ATOM 788 O O . ASP A 1 96 ? -17.274 -21.198 4.554 1.00 38.81 96 ASP A O 1
ATOM 792 N N . ILE A 1 97 ? -18.840 -20.026 5.635 1.00 33.28 97 ILE A N 1
ATOM 793 C CA . ILE A 1 97 ? -17.958 -19.588 6.722 1.00 33.28 97 ILE A CA 1
ATOM 794 C C . ILE A 1 97 ? -18.745 -19.681 8.024 1.00 33.28 97 ILE A C 1
ATOM 796 O O . ILE A 1 97 ? -19.478 -18.777 8.425 1.00 33.28 97 ILE A O 1
ATOM 800 N N . ARG A 1 98 ? -18.593 -20.835 8.679 1.00 28.27 98 ARG A N 1
ATOM 801 C CA . ARG A 1 98 ? -18.888 -20.982 10.102 1.00 28.27 98 ARG A CA 1
ATOM 802 C C . ARG A 1 98 ? -18.063 -19.948 10.858 1.00 28.27 98 ARG A C 1
ATOM 804 O O . ARG A 1 98 ? -16.842 -19.901 10.719 1.00 28.27 98 ARG A O 1
ATOM 811 N N . SER A 1 99 ? -18.735 -19.149 11.678 1.00 39.78 99 SER A N 1
ATOM 812 C CA . SER A 1 99 ? -18.059 -18.405 12.725 1.00 39.78 99 SER A CA 1
ATOM 813 C C . SER A 1 99 ? -17.524 -19.404 13.751 1.00 39.78 99 SER A C 1
ATOM 815 O O . SER A 1 99 ? -18.255 -20.259 14.251 1.00 39.78 99 SER A O 1
ATOM 817 N N . SER A 1 100 ? -16.236 -19.312 14.062 1.00 27.84 100 SER A N 1
ATOM 818 C CA . SER A 1 100 ? -15.700 -19.802 15.328 1.00 27.84 100 SER A CA 1
ATOM 819 C C . SER A 1 100 ? -14.286 -19.277 15.535 1.00 27.84 100 SER A C 1
ATOM 821 O O . SER A 1 100 ? -13.406 -19.551 14.724 1.00 27.84 100 SER A O 1
ATOM 823 N N . GLY A 1 101 ? -14.061 -18.619 16.670 1.00 25.94 101 GLY A N 1
ATOM 824 C CA . GLY A 1 101 ? -12.749 -18.611 17.310 1.00 25.94 101 GLY A CA 1
ATOM 825 C C . GLY A 1 101 ? -12.108 -17.239 17.467 1.00 25.94 101 GLY A C 1
ATOM 826 O O . GLY A 1 101 ? -11.728 -16.585 16.504 1.00 25.94 101 GLY A O 1
ATOM 827 N N . LYS A 1 102 ? -11.919 -16.853 18.731 1.00 36.62 102 LYS A N 1
ATOM 828 C CA . LYS A 1 102 ? -10.882 -15.917 19.170 1.00 36.62 102 LYS A CA 1
ATOM 829 C C . LYS A 1 102 ? -9.557 -16.248 18.456 1.00 36.62 102 LYS A C 1
ATOM 831 O O . LYS A 1 102 ? -9.124 -17.394 18.527 1.00 36.62 102 LYS A O 1
ATOM 836 N N . GLY A 1 103 ? -8.924 -15.256 17.822 1.00 34.81 103 GLY A N 1
ATOM 837 C CA . GLY A 1 103 ? -7.563 -15.375 17.272 1.00 34.81 103 GLY A CA 1
ATOM 838 C C . GLY A 1 103 ? -7.428 -15.490 15.746 1.00 34.81 103 GLY A C 1
ATOM 839 O O . GLY A 1 103 ? -6.471 -16.102 15.287 1.00 34.81 103 GLY A O 1
ATOM 840 N N . GLY A 1 104 ? -8.350 -14.935 14.952 1.00 38.75 104 GLY A N 1
ATOM 841 C CA . GLY A 1 104 ? -8.245 -14.905 13.485 1.00 38.75 104 GLY A CA 1
ATOM 842 C C . GLY A 1 104 ? -7.832 -13.531 12.955 1.00 38.75 104 GLY A C 1
ATOM 843 O O . GLY A 1 104 ? -8.439 -12.531 13.327 1.00 38.75 104 GLY A O 1
ATOM 844 N N . HIS A 1 105 ? -6.822 -13.477 12.081 1.00 53.72 105 HIS A N 1
ATOM 845 C CA . HIS A 1 105 ? -6.419 -12.262 11.367 1.00 53.72 105 HIS A CA 1
ATOM 846 C C . HIS A 1 105 ? -7.616 -11.687 10.577 1.00 53.72 105 HIS A C 1
ATOM 848 O O . HIS A 1 105 ? -8.072 -12.326 9.630 1.00 53.72 105 HIS A O 1
ATOM 854 N N . PRO A 1 106 ? -8.136 -10.496 10.919 1.00 64.56 106 PRO A N 1
ATOM 855 C CA . PRO A 1 106 ? -9.331 -9.922 10.287 1.00 64.56 106 PRO A CA 1
ATOM 856 C C . PRO A 1 106 ? -9.073 -9.389 8.874 1.00 64.56 106 PRO A C 1
ATOM 858 O O . PRO A 1 106 ? -10.011 -9.038 8.163 1.00 64.56 106 PRO A O 1
ATOM 861 N N . PHE A 1 107 ? -7.807 -9.324 8.458 1.00 78.19 107 PHE A N 1
ATOM 862 C CA . PHE A 1 107 ? -7.409 -8.859 7.139 1.00 78.19 107 PHE A CA 1
ATOM 863 C C . PHE A 1 107 ? -7.066 -10.060 6.255 1.00 78.19 107 PHE A C 1
ATOM 865 O O . PHE A 1 107 ? -6.095 -10.763 6.550 1.00 78.19 107 PHE A O 1
ATOM 872 N N . PRO A 1 108 ? -7.810 -10.310 5.161 1.00 82.81 108 PRO A N 1
ATOM 873 C CA . PRO A 1 108 ? -7.428 -11.344 4.212 1.00 82.81 108 PRO A CA 1
ATOM 874 C C . PRO A 1 108 ? -6.082 -10.972 3.591 1.00 82.81 108 PRO A C 1
ATOM 876 O O . PRO A 1 108 ? -5.889 -9.840 3.146 1.00 82.81 108 PRO A O 1
ATOM 879 N N . VAL A 1 109 ? -5.142 -11.913 3.571 1.00 83.81 109 VAL A N 1
ATOM 880 C CA . VAL A 1 109 ? -3.828 -11.706 2.958 1.00 83.81 109 VAL A CA 1
ATOM 881 C C . VAL A 1 109 ? -3.963 -11.928 1.449 1.00 83.81 109 VAL A C 1
ATOM 883 O O . VAL A 1 109 ? -4.288 -13.044 1.036 1.00 83.81 109 VAL A O 1
ATOM 886 N N . PRO A 1 110 ? -3.753 -10.906 0.600 1.00 79.88 110 PRO A N 1
ATOM 887 C CA . PRO A 1 110 ? -3.826 -11.088 -0.839 1.00 79.88 110 PRO A CA 1
ATOM 888 C C . PRO A 1 110 ? -2.680 -11.979 -1.314 1.00 79.88 110 PRO A C 1
ATOM 890 O O . PRO A 1 110 ? -1.569 -11.940 -0.782 1.00 79.88 110 PRO A O 1
ATOM 893 N N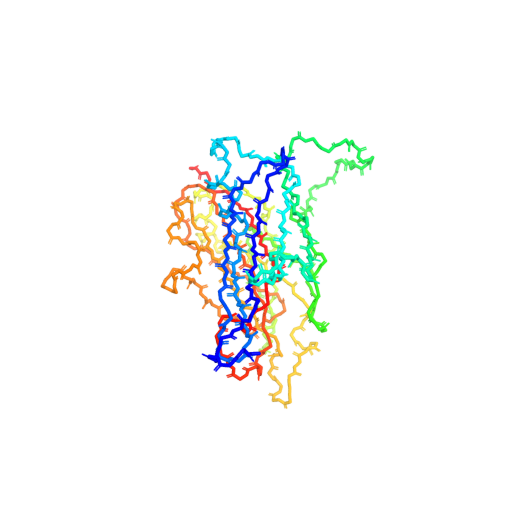 . SER A 1 111 ? -2.933 -12.751 -2.370 1.00 85.75 111 SER A N 1
ATOM 894 C CA . SER A 1 111 ? -1.852 -13.428 -3.076 1.00 85.75 111 SER A CA 1
ATOM 895 C C . SER A 1 111 ? -1.007 -12.371 -3.785 1.00 85.75 111 SER A C 1
ATOM 897 O O . SER A 1 111 ? -1.427 -11.795 -4.787 1.00 85.75 111 SER A O 1
ATOM 899 N N . PHE A 1 112 ? 0.164 -12.079 -3.225 1.00 87.50 112 PHE A N 1
ATOM 900 C CA . PHE A 1 112 ? 1.129 -11.163 -3.813 1.00 87.50 112 PHE A CA 1
ATOM 901 C C . PHE A 1 112 ? 2.501 -11.823 -3.877 1.00 87.50 112 PHE A C 1
ATOM 903 O O . PHE A 1 112 ? 3.032 -12.306 -2.871 1.00 87.50 112 PHE A O 1
ATOM 910 N N . GLN A 1 113 ? 3.092 -11.785 -5.067 1.00 88.75 113 GLN A N 1
ATOM 911 C CA . GLN A 1 113 ? 4.451 -12.227 -5.324 1.00 88.75 113 GLN A CA 1
ATOM 912 C C . GLN A 1 113 ? 5.137 -11.231 -6.256 1.00 88.75 113 GLN A C 1
ATOM 914 O O . GLN A 1 113 ? 4.595 -10.854 -7.293 1.00 88.75 113 GLN A O 1
ATOM 919 N N . TYR A 1 114 ? 6.362 -10.853 -5.908 1.00 86.12 114 TYR A N 1
ATOM 920 C CA . TYR A 1 114 ? 7.242 -10.077 -6.768 1.00 86.12 114 TYR A CA 1
ATOM 921 C C . TYR A 1 114 ? 8.603 -10.761 -6.825 1.00 86.12 114 TYR A C 1
ATOM 923 O O . TYR A 1 114 ? 9.324 -10.843 -5.827 1.00 86.12 114 TYR A O 1
ATOM 931 N N . LYS A 1 115 ? 8.939 -11.291 -8.007 1.00 88.94 115 LYS A N 1
ATOM 932 C CA . LYS A 1 115 ? 10.068 -12.209 -8.199 1.00 88.94 115 LYS A CA 1
ATOM 933 C C . LYS A 1 115 ? 9.996 -13.364 -7.192 1.00 88.94 115 LYS A C 1
ATOM 935 O O . LYS A 1 115 ? 9.086 -14.186 -7.276 1.00 88.94 115 LYS A O 1
ATOM 940 N N . GLN A 1 116 ? 10.941 -13.427 -6.258 1.00 86.44 116 GLN A N 1
ATOM 941 C CA . GLN A 1 116 ? 11.020 -14.471 -5.237 1.00 86.44 116 GLN A CA 1
ATOM 942 C C . GLN A 1 116 ? 10.365 -14.052 -3.912 1.00 86.44 116 GLN A C 1
ATOM 944 O O . GLN A 1 116 ? 10.081 -14.909 -3.080 1.00 86.44 116 GLN A O 1
ATOM 949 N N . TRP A 1 117 ? 10.098 -12.758 -3.703 1.00 87.00 117 TRP A N 1
ATOM 950 C CA . TRP A 1 117 ? 9.445 -12.284 -2.486 1.00 87.00 117 TRP A CA 1
ATOM 951 C C . TRP A 1 117 ? 7.936 -12.535 -2.551 1.00 87.00 117 TRP A C 1
ATOM 953 O O . TRP A 1 117 ? 7.303 -12.296 -3.581 1.00 87.00 117 TRP A O 1
ATOM 963 N N . ARG A 1 118 ? 7.354 -12.991 -1.440 1.00 89.50 118 ARG A N 1
ATOM 964 C CA . ARG A 1 118 ? 5.923 -13.300 -1.317 1.00 89.50 118 ARG A CA 1
ATOM 965 C C . ARG A 1 118 ? 5.350 -12.720 -0.034 1.00 89.50 118 ARG A C 1
ATOM 967 O O . ARG A 1 118 ? 5.975 -12.837 1.017 1.00 89.50 118 ARG A O 1
ATOM 974 N N . LEU A 1 119 ? 4.153 -12.155 -0.112 1.00 88.00 119 LEU A N 1
ATOM 975 C CA . LEU A 1 119 ? 3.447 -11.688 1.074 1.00 88.00 119 LEU A CA 1
ATOM 976 C C . LEU A 1 119 ? 3.027 -12.890 1.929 1.00 88.00 119 LEU A C 1
ATOM 978 O O . LEU A 1 119 ? 2.443 -13.841 1.409 1.00 88.00 119 LEU A O 1
ATOM 982 N N . LYS A 1 120 ? 3.330 -12.854 3.230 1.00 89.12 120 LYS A N 1
ATOM 983 C CA . LYS A 1 120 ? 2.880 -13.870 4.193 1.00 89.12 120 LYS A CA 1
ATOM 984 C C . LYS A 1 120 ? 1.725 -13.386 5.046 1.00 89.12 120 LYS A C 1
ATOM 986 O O . LYS A 1 120 ? 0.766 -14.125 5.240 1.00 89.12 120 LYS A O 1
ATOM 991 N N . SER A 1 121 ? 1.838 -12.172 5.575 1.00 89.12 121 SER A N 1
ATOM 992 C CA . SER A 1 121 ? 0.838 -11.608 6.470 1.00 89.12 121 SER A CA 1
ATOM 993 C C . SER A 1 121 ? 0.868 -10.088 6.430 1.00 89.12 121 SER A C 1
ATOM 995 O O . SER A 1 121 ? 1.883 -9.470 6.102 1.00 89.12 121 SER A O 1
ATOM 997 N N . TRP A 1 122 ? -0.263 -9.479 6.759 1.00 91.50 122 TRP A N 1
ATOM 998 C CA . TRP A 1 122 ? -0.391 -8.039 6.936 1.00 91.50 122 TRP A CA 1
ATOM 999 C C . TRP A 1 122 ? -1.537 -7.716 7.899 1.00 91.50 122 TRP A C 1
ATOM 1001 O O . TRP A 1 122 ? -2.418 -8.547 8.132 1.00 91.50 122 TRP A O 1
ATOM 1011 N N . GLY A 1 123 ? -1.543 -6.521 8.476 1.00 91.50 123 GLY A N 1
ATOM 1012 C CA . GLY A 1 123 ? -2.648 -6.114 9.338 1.00 91.50 123 GLY A CA 1
ATOM 1013 C C . GLY A 1 123 ? -2.470 -4.743 9.956 1.00 91.50 123 GLY A C 1
ATOM 1014 O O . GLY A 1 123 ? -1.377 -4.192 9.950 1.00 91.50 123 GLY A O 1
ATOM 1015 N N . VAL A 1 124 ? -3.539 -4.215 10.544 1.00 91.12 124 VAL A N 1
ATOM 1016 C CA . VAL A 1 124 ? -3.531 -3.018 11.397 1.00 91.12 124 VAL A CA 1
ATOM 1017 C C . VAL A 1 124 ? -3.949 -3.416 12.806 1.00 91.12 124 VAL A C 1
ATOM 1019 O O . VAL A 1 124 ? -4.848 -4.236 12.987 1.00 91.12 124 VAL A O 1
ATOM 1022 N N . GLY A 1 125 ? -3.269 -2.882 13.813 1.00 92.56 125 GLY A N 1
ATOM 1023 C CA . GLY A 1 125 ? -3.518 -3.296 15.181 1.00 92.56 125 GLY A CA 1
ATOM 1024 C C . GLY A 1 125 ? -2.588 -2.713 16.226 1.00 92.56 125 GLY A C 1
ATOM 1025 O O . GLY A 1 125 ? -1.771 -1.829 15.961 1.00 92.56 125 GLY A O 1
ATOM 1026 N N . ILE A 1 126 ? -2.742 -3.246 17.431 1.00 89.81 126 ILE A N 1
ATOM 1027 C CA . ILE A 1 126 ? -1.841 -3.069 18.559 1.00 89.81 126 ILE A CA 1
ATOM 1028 C C . ILE A 1 126 ? -0.927 -4.293 18.611 1.00 89.81 126 ILE A C 1
ATOM 1030 O O . ILE A 1 126 ? -1.397 -5.435 18.621 1.00 89.81 126 ILE A O 1
ATOM 1034 N N . TYR A 1 127 ? 0.376 -4.041 18.649 1.00 89.19 127 TYR A N 1
ATOM 1035 C CA . TYR A 1 127 ? 1.4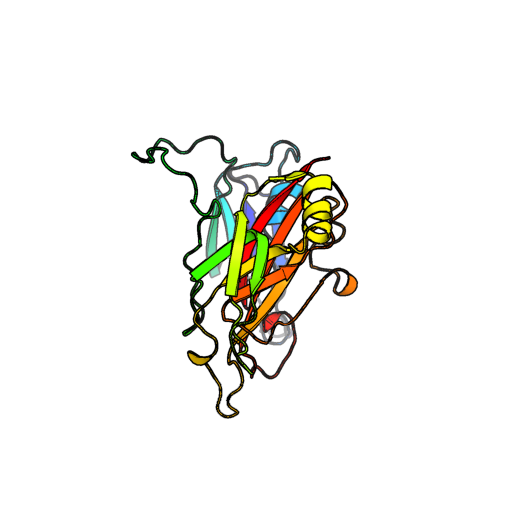09 -5.064 18.599 1.00 89.19 127 TYR A CA 1
ATOM 1036 C C . TYR A 1 127 ? 2.483 -4.831 19.658 1.00 89.19 127 TYR A C 1
ATOM 1038 O O . TYR A 1 127 ? 2.759 -3.688 20.034 1.00 89.19 127 TYR A O 1
ATOM 1046 N N . ASP A 1 128 ? 3.143 -5.915 20.050 1.00 86.88 128 ASP A N 1
ATOM 1047 C CA . ASP A 1 128 ? 4.455 -5.875 20.684 1.00 86.88 128 ASP A CA 1
ATOM 1048 C C . ASP A 1 128 ? 5.542 -6.140 19.648 1.00 86.88 128 ASP A C 1
ATOM 1050 O O . ASP A 1 128 ? 5.381 -6.957 18.741 1.00 86.88 128 ASP A O 1
ATOM 1054 N N . GLU A 1 129 ? 6.674 -5.464 19.811 1.00 78.25 129 GLU A N 1
ATOM 1055 C CA . GLU A 1 129 ? 7.873 -5.709 19.019 1.00 78.25 129 GLU A CA 1
ATOM 1056 C C . GLU A 1 129 ? 8.954 -6.275 19.937 1.00 78.25 129 GLU A C 1
ATOM 1058 O O . GLU A 1 129 ? 9.448 -5.583 20.829 1.00 78.25 129 GLU A O 1
ATOM 1063 N N . VAL A 1 130 ? 9.301 -7.543 19.728 1.00 73.25 130 VAL A N 1
ATOM 1064 C CA . VAL A 1 130 ? 10.306 -8.257 20.511 1.00 73.25 130 VAL A CA 1
ATOM 1065 C C . VAL A 1 130 ? 11.570 -8.392 19.670 1.00 73.25 130 VAL A C 1
ATOM 1067 O O . VAL A 1 130 ? 11.566 -8.961 18.575 1.00 73.25 130 VAL A O 1
ATOM 1070 N N . SER A 1 131 ? 12.672 -7.852 20.184 1.00 60.09 131 SER A N 1
ATOM 1071 C CA . SER A 1 131 ? 13.993 -8.041 19.588 1.00 60.09 131 SER A CA 1
ATOM 1072 C C . SER A 1 131 ? 14.430 -9.492 19.783 1.00 60.09 131 SER A C 1
ATOM 1074 O O . SER A 1 131 ? 14.626 -9.929 20.918 1.00 60.09 131 SER A O 1
ATOM 1076 N N . ILE A 1 132 ? 14.602 -10.234 18.691 1.00 59.88 132 ILE A N 1
ATOM 1077 C CA . ILE A 1 132 ? 15.218 -11.562 18.727 1.00 59.88 132 ILE A CA 1
ATOM 1078 C C . ILE A 1 132 ? 16.711 -11.392 18.436 1.00 59.88 132 ILE A C 1
ATOM 1080 O O . ILE A 1 132 ? 17.067 -10.859 17.398 1.00 59.88 132 ILE A O 1
ATOM 1084 N N . GLY A 1 133 ? 17.576 -11.880 19.328 1.00 50.69 133 GLY A N 1
ATOM 1085 C CA . GLY A 1 133 ? 19.005 -12.084 19.053 1.00 50.69 133 GLY A CA 1
ATOM 1086 C C . GLY A 1 133 ? 19.863 -10.823 18.860 1.00 50.69 133 GLY A C 1
ATOM 1087 O O . GLY A 1 133 ? 19.393 -9.687 18.849 1.00 50.69 133 GLY A O 1
ATOM 1088 N N . SER A 1 134 ? 21.175 -11.032 18.739 1.00 43.62 134 SER A N 1
ATOM 1089 C CA . SER A 1 134 ? 22.136 -9.995 18.361 1.00 43.62 134 SER A CA 1
ATOM 1090 C C . SER A 1 134 ? 22.230 -9.908 16.831 1.00 43.62 134 SER A C 1
ATOM 1092 O O . SER A 1 134 ? 22.468 -10.908 16.160 1.00 43.62 134 SER A O 1
ATOM 1094 N N . ASN A 1 135 ? 22.077 -8.704 16.270 1.00 48.09 135 ASN A N 1
ATOM 1095 C CA . ASN A 1 135 ? 22.304 -8.378 14.850 1.00 48.09 135 ASN A CA 1
ATOM 1096 C C . ASN A 1 135 ? 21.360 -8.979 13.786 1.00 48.09 135 ASN A C 1
ATOM 1098 O O . ASN A 1 135 ? 21.680 -8.896 12.598 1.00 48.09 135 ASN A O 1
ATOM 1102 N N . THR A 1 136 ? 20.190 -9.522 14.125 1.00 54.09 136 THR A N 1
ATOM 1103 C CA . THR A 1 136 ? 19.233 -9.931 13.083 1.00 54.09 136 THR A CA 1
ATOM 1104 C C . THR A 1 136 ? 18.383 -8.742 12.652 1.00 54.09 136 THR A C 1
ATOM 1106 O O . THR A 1 136 ? 17.818 -8.033 13.482 1.00 54.09 136 THR A O 1
ATOM 1109 N N . TYR A 1 137 ? 18.287 -8.507 11.340 1.00 56.38 137 TYR A N 1
ATOM 1110 C CA . TYR A 1 137 ? 17.317 -7.551 10.809 1.00 56.38 137 TYR A CA 1
ATOM 1111 C C . TYR A 1 137 ? 15.900 -7.964 11.220 1.00 56.38 137 TYR A C 1
ATOM 1113 O O . TYR A 1 137 ? 15.132 -7.084 11.580 1.00 56.38 137 TYR A O 1
ATOM 1121 N N . ASP A 1 138 ? 15.604 -9.270 11.243 1.00 58.78 138 ASP A N 1
ATOM 1122 C CA . ASP A 1 138 ? 14.316 -9.846 11.637 1.00 58.78 138 ASP A CA 1
ATOM 1123 C C . ASP A 1 138 ? 13.908 -9.458 13.073 1.00 58.78 138 ASP A C 1
ATOM 1125 O O . ASP A 1 138 ? 14.696 -9.553 14.017 1.00 58.78 138 ASP A O 1
ATOM 1129 N N . ARG A 1 139 ? 12.642 -9.051 13.232 1.00 68.81 139 ARG A N 1
ATOM 1130 C CA . ARG A 1 139 ? 11.997 -8.762 14.520 1.00 68.81 139 ARG A CA 1
ATOM 1131 C C . ARG A 1 139 ? 10.811 -9.692 14.698 1.00 68.81 139 ARG A C 1
ATOM 1133 O O . ARG A 1 139 ? 10.164 -10.050 13.716 1.00 68.81 139 ARG A O 1
ATOM 1140 N N . GLU A 1 140 ? 10.493 -10.045 15.936 1.00 78.50 140 GLU A N 1
ATOM 1141 C CA . GLU A 1 140 ? 9.230 -10.718 16.221 1.00 78.50 140 GLU A CA 1
ATOM 1142 C C . GLU A 1 140 ? 8.162 -9.677 16.516 1.00 78.50 140 GLU A C 1
ATOM 1144 O O . GLU A 1 140 ? 8.324 -8.833 17.399 1.00 78.50 140 GLU A O 1
ATOM 1149 N N . ILE A 1 141 ? 7.066 -9.739 15.768 1.00 83.06 141 ILE A N 1
ATOM 1150 C CA . ILE A 1 141 ? 5.912 -8.874 15.976 1.00 83.06 141 ILE A CA 1
ATOM 1151 C C . ILE A 1 141 ? 4.787 -9.740 16.516 1.00 83.06 141 ILE A C 1
ATOM 1153 O O . ILE A 1 141 ? 4.316 -10.652 15.839 1.00 83.06 141 ILE A O 1
ATOM 1157 N N . ARG A 1 142 ? 4.355 -9.457 17.744 1.00 85.12 142 ARG A N 1
ATOM 1158 C CA . ARG A 1 142 ? 3.266 -10.186 18.395 1.00 85.12 142 ARG A CA 1
ATOM 1159 C C . ARG A 1 142 ? 1.995 -9.362 18.328 1.00 85.12 142 ARG A C 1
ATOM 1161 O O . ARG A 1 142 ? 1.958 -8.227 18.793 1.00 85.12 142 ARG A O 1
ATOM 1168 N N . ALA A 1 143 ? 0.954 -9.939 17.746 1.00 88.25 143 ALA A N 1
ATOM 1169 C CA . ALA A 1 143 ? -0.371 -9.340 17.703 1.00 88.25 143 ALA A CA 1
ATOM 1170 C C . ALA A 1 143 ? -1.021 -9.360 19.094 1.00 88.25 143 ALA A C 1
ATOM 1172 O O . ALA A 1 143 ? -1.173 -10.427 19.685 1.00 88.25 143 ALA A O 1
ATOM 1173 N N . ILE A 1 144 ? -1.430 -8.190 19.589 1.00 88.62 144 ILE A N 1
ATOM 1174 C CA . ILE A 1 144 ? -2.239 -8.062 20.811 1.00 88.62 144 ILE A CA 1
ATOM 1175 C C . ILE A 1 144 ? -3.714 -7.928 20.440 1.00 88.62 144 ILE A C 1
ATOM 1177 O O . ILE A 1 144 ? -4.555 -8.660 20.953 1.00 88.62 144 ILE A O 1
ATOM 1181 N N . ASP A 1 145 ? -4.020 -6.993 19.541 1.00 88.94 145 ASP A N 1
ATOM 1182 C CA . ASP A 1 145 ? -5.370 -6.749 19.034 1.00 88.94 145 ASP A CA 1
ATOM 1183 C C . ASP A 1 145 ? -5.273 -6.287 17.579 1.00 88.94 145 ASP A C 1
ATOM 1185 O O . ASP A 1 145 ? -4.684 -5.247 17.288 1.00 88.94 145 ASP A O 1
ATOM 1189 N N . VAL A 1 146 ? -5.815 -7.078 16.658 1.00 89.56 146 VAL A N 1
ATOM 1190 C CA . VAL A 1 146 ? -5.791 -6.805 15.218 1.00 89.56 146 VAL A CA 1
ATOM 1191 C C . VAL A 1 146 ? -7.238 -6.715 14.774 1.00 89.56 146 VAL A C 1
ATOM 1193 O O . VAL A 1 146 ? -7.993 -7.666 14.965 1.00 89.56 146 VAL A O 1
ATOM 1196 N N . ARG A 1 147 ? -7.615 -5.566 14.209 1.00 89.25 147 ARG A N 1
ATOM 1197 C CA . ARG A 1 147 ? -8.958 -5.229 13.704 1.00 89.25 147 ARG A CA 1
ATOM 1198 C C . ARG A 1 147 ? -8.888 -3.984 12.834 1.00 89.25 147 ARG A C 1
ATOM 1200 O O . ARG A 1 147 ? -7.863 -3.318 12.771 1.00 89.25 147 ARG A O 1
ATOM 1207 N N . ASP A 1 148 ? -9.971 -3.684 12.137 1.00 84.62 148 ASP A N 1
ATOM 1208 C CA . ASP A 1 148 ? -10.067 -2.541 11.226 1.00 84.62 148 ASP A CA 1
ATOM 1209 C C . ASP A 1 148 ? -10.591 -1.265 11.893 1.00 84.62 148 ASP A C 1
ATOM 1211 O O . ASP A 1 148 ? -10.648 -0.223 11.251 1.00 84.62 148 ASP A O 1
ATOM 1215 N N . THR A 1 149 ? -10.974 -1.316 13.167 1.00 85.81 149 THR A N 1
ATOM 1216 C CA . THR A 1 149 ? -11.641 -0.204 13.845 1.00 85.81 149 THR A CA 1
ATOM 1217 C C . THR A 1 149 ? -11.112 -0.069 15.263 1.00 85.81 149 THR A C 1
ATOM 1219 O O . THR A 1 149 ? -11.169 -1.037 16.011 1.00 85.81 149 THR A O 1
ATOM 1222 N N . PHE A 1 150 ? -10.657 1.122 15.654 1.00 87.44 150 PHE A N 1
ATOM 1223 C CA . PHE A 1 150 ? -10.165 1.455 17.002 1.00 87.44 150 PHE A CA 1
ATOM 1224 C C . PHE A 1 150 ? -10.704 2.815 17.436 1.00 87.44 150 PHE A C 1
ATOM 1226 O O . PHE A 1 150 ? -10.999 3.641 16.587 1.00 87.44 150 PHE A O 1
ATOM 1233 N N . SER A 1 151 ? -10.800 3.103 18.729 1.00 88.00 151 SER A N 1
ATOM 1234 C CA . SER A 1 151 ? -10.927 4.492 19.194 1.00 88.00 151 SER A CA 1
ATOM 1235 C C . SER A 1 151 ? -9.563 5.188 19.207 1.00 88.00 151 SER A C 1
ATOM 1237 O O . SER A 1 151 ? -8.524 4.554 19.424 1.00 88.00 151 SER A O 1
ATOM 1239 N N . VAL A 1 152 ? -9.548 6.513 19.046 1.00 86.12 152 VAL A N 1
ATOM 1240 C CA . VAL A 1 152 ? -8.329 7.326 19.203 1.00 86.12 152 VAL A CA 1
ATOM 1241 C C . VAL A 1 152 ? -7.718 7.107 20.591 1.00 86.12 152 VAL A C 1
ATOM 1243 O O . VAL A 1 152 ? -6.501 6.980 20.730 1.00 86.12 152 VAL A O 1
ATOM 1246 N N . LYS A 1 153 ? -8.559 6.991 21.626 1.00 87.31 153 LYS A N 1
ATOM 1247 C CA . LYS A 1 153 ? -8.110 6.725 22.997 1.00 87.31 153 LYS A CA 1
ATOM 1248 C C . LYS A 1 153 ? -7.374 5.390 23.121 1.00 87.31 153 LYS A C 1
ATOM 1250 O O . LYS A 1 153 ? -6.342 5.342 23.789 1.00 87.31 153 LYS A O 1
ATOM 1255 N N . GLU A 1 154 ? -7.884 4.320 22.513 1.00 87.50 154 GLU A N 1
ATOM 1256 C CA . GLU A 1 154 ? -7.232 3.002 22.520 1.00 87.50 154 GLU A CA 1
ATOM 1257 C C . GLU A 1 154 ? -5.870 3.052 21.823 1.00 87.50 154 GLU A C 1
ATOM 1259 O O . GLU A 1 154 ? -4.879 2.605 22.404 1.00 87.50 154 GLU A O 1
ATOM 1264 N N . ALA A 1 155 ? -5.808 3.654 20.631 1.00 84.69 155 ALA A N 1
ATOM 1265 C CA . ALA A 1 155 ? -4.574 3.796 19.858 1.00 84.69 155 ALA A CA 1
ATOM 1266 C C . ALA A 1 155 ? -3.485 4.562 20.632 1.00 84.69 155 ALA A C 1
ATOM 1268 O O . ALA A 1 155 ? -2.331 4.136 20.671 1.00 84.69 155 ALA A O 1
ATOM 1269 N N . LEU A 1 156 ? -3.851 5.655 21.313 1.00 82.31 156 LEU A N 1
ATOM 1270 C CA . LEU A 1 156 ? -2.929 6.426 22.155 1.00 82.31 156 LEU A CA 1
ATOM 1271 C C . LEU A 1 156 ? -2.530 5.676 23.432 1.00 82.31 156 LEU A C 1
ATOM 1273 O O . LEU A 1 156 ? -1.371 5.704 23.841 1.00 82.31 156 LEU A O 1
ATOM 1277 N N . SER A 1 157 ? -3.479 4.980 24.061 1.00 85.50 157 SER A N 1
ATOM 1278 C CA . SER A 1 157 ? -3.229 4.246 25.308 1.00 85.50 157 SER A CA 1
ATOM 1279 C C . SER A 1 157 ? -2.317 3.036 25.110 1.00 85.50 157 SER A C 1
ATOM 1281 O O . SER A 1 157 ? -1.657 2.627 26.064 1.00 85.50 157 SER A O 1
ATOM 1283 N N . ALA A 1 158 ? -2.262 2.465 23.901 1.00 82.88 158 ALA A N 1
ATOM 1284 C CA . ALA A 1 158 ? -1.343 1.380 23.565 1.00 82.88 158 ALA A CA 1
ATOM 1285 C C . ALA A 1 158 ? 0.113 1.766 23.872 1.00 82.88 158 ALA A C 1
ATOM 1287 O O . ALA A 1 158 ? 0.799 1.037 24.587 1.00 82.88 158 ALA A O 1
ATOM 1288 N N . TRP A 1 159 ? 0.531 2.963 23.448 1.00 75.44 159 TRP A N 1
ATOM 1289 C CA . TRP A 1 159 ? 1.868 3.501 23.710 1.00 75.44 159 TRP A CA 1
ATOM 1290 C C . TRP A 1 159 ? 2.169 3.649 25.200 1.00 75.44 159 TRP A C 1
ATOM 1292 O O . TRP A 1 159 ? 3.242 3.263 25.657 1.00 75.44 159 TRP A O 1
ATOM 1302 N N . GLY A 1 160 ? 1.202 4.140 25.982 1.00 75.00 160 GLY A N 1
ATOM 1303 C CA . GLY A 1 160 ? 1.341 4.265 27.437 1.00 75.00 160 GLY A CA 1
ATOM 1304 C C . GLY A 1 160 ? 1.506 2.925 28.166 1.00 75.00 160 GLY A C 1
ATOM 1305 O O . GLY A 1 160 ? 2.022 2.898 29.279 1.00 75.00 160 GLY A O 1
ATOM 1306 N N . LYS A 1 161 ? 1.100 1.814 27.540 1.00 80.44 161 LYS A N 1
ATOM 1307 C CA . LYS A 1 161 ? 1.259 0.444 28.056 1.00 80.44 161 LYS A CA 1
ATOM 1308 C C . LYS A 1 161 ? 2.508 -0.268 27.520 1.00 80.44 161 LYS A C 1
ATOM 1310 O O . LYS A 1 161 ? 2.704 -1.439 27.819 1.00 80.44 161 LYS A O 1
ATOM 1315 N N . GLY A 1 162 ? 3.343 0.420 26.738 1.00 78.69 162 GLY A N 1
ATOM 1316 C CA . GLY A 1 162 ? 4.527 -0.163 26.098 1.00 78.69 162 GLY A CA 1
ATOM 1317 C C . GLY A 1 162 ? 4.241 -0.914 24.793 1.00 78.69 162 GLY A C 1
ATOM 1318 O O . GLY A 1 162 ? 5.168 -1.460 24.201 1.00 78.69 162 GLY A O 1
ATOM 1319 N N . HIS A 1 163 ? 2.993 -0.905 24.319 1.00 88.06 163 HIS A N 1
ATOM 1320 C CA . HIS A 1 163 ? 2.591 -1.498 23.046 1.00 88.06 163 HIS A CA 1
ATOM 1321 C C . HIS A 1 163 ? 2.648 -0.463 21.921 1.00 88.06 163 HIS A C 1
ATOM 1323 O O . HIS A 1 163 ? 2.748 0.743 22.149 1.00 88.06 163 HIS A O 1
ATOM 1329 N N . LYS A 1 164 ? 2.534 -0.923 20.679 1.00 85.56 164 LYS A N 1
ATOM 1330 C CA . LYS A 1 164 ? 2.621 -0.071 19.494 1.00 85.56 164 LYS A CA 1
ATOM 1331 C C . LYS A 1 164 ? 1.363 -0.200 18.652 1.00 85.56 164 LYS A C 1
ATOM 1333 O O . LYS A 1 164 ? 1.019 -1.294 18.214 1.00 85.56 164 LYS A O 1
ATOM 1338 N N . PHE A 1 165 ? 0.698 0.924 18.396 1.00 87.50 165 PHE A N 1
ATOM 1339 C CA . PHE A 1 165 ? -0.367 0.987 17.399 1.00 87.50 165 PHE A CA 1
ATOM 1340 C C . PHE A 1 165 ? 0.230 1.231 16.012 1.00 87.50 165 PHE A C 1
ATOM 1342 O O . PHE A 1 165 ? 1.060 2.128 15.834 1.00 87.50 165 PHE A O 1
ATOM 1349 N N . GLY A 1 166 ? -0.164 0.434 15.025 1.00 90.25 166 GLY A N 1
ATOM 1350 C CA . GLY A 1 166 ? 0.434 0.511 13.702 1.00 90.25 166 GLY A CA 1
ATOM 1351 C C . GLY A 1 166 ? -0.092 -0.523 12.726 1.00 90.25 166 GLY A C 1
ATOM 1352 O O . GLY A 1 166 ? -1.090 -1.200 12.974 1.00 90.25 166 GLY A O 1
ATOM 1353 N N . ALA A 1 167 ? 0.621 -0.666 11.617 1.00 90.38 167 ALA A N 1
ATOM 1354 C CA . ALA A 1 167 ? 0.397 -1.740 10.671 1.00 90.38 167 ALA A CA 1
ATOM 1355 C C . ALA A 1 167 ? 1.604 -2.660 10.566 1.00 90.38 167 ALA A C 1
ATOM 1357 O O . ALA A 1 167 ? 2.745 -2.208 10.566 1.00 90.38 167 ALA A O 1
ATOM 1358 N N . MET A 1 168 ? 1.344 -3.950 10.438 1.00 90.88 168 MET A N 1
ATOM 1359 C CA . MET A 1 168 ? 2.350 -4.976 10.249 1.00 90.88 168 MET A CA 1
ATOM 1360 C C . MET A 1 168 ? 2.352 -5.433 8.788 1.00 90.88 168 MET A C 1
ATOM 1362 O O . MET A 1 168 ? 1.292 -5.594 8.179 1.00 90.88 168 MET A O 1
ATOM 1366 N N . LEU A 1 169 ? 3.545 -5.661 8.245 1.00 89.25 169 LEU A N 1
ATOM 1367 C CA . LEU A 1 169 ? 3.771 -6.338 6.972 1.00 89.25 169 LEU A CA 1
ATOM 1368 C C . LEU A 1 169 ? 4.813 -7.436 7.180 1.00 89.25 169 LEU A C 1
ATOM 1370 O O . LEU A 1 169 ? 5.885 -7.176 7.727 1.00 89.25 169 LEU A O 1
ATOM 1374 N N . GLU A 1 170 ? 4.501 -8.645 6.727 1.00 88.12 170 GLU A N 1
ATOM 1375 C CA . GLU A 1 170 ? 5.364 -9.809 6.876 1.00 88.12 170 GLU A CA 1
ATOM 1376 C C . GLU A 1 170 ? 5.614 -10.498 5.532 1.00 88.12 170 GLU A C 1
ATOM 1378 O O . GLU A 1 170 ? 4.687 -10.886 4.811 1.00 88.12 170 GLU A O 1
ATOM 1383 N N . GLY A 1 171 ? 6.893 -10.686 5.223 1.00 86.50 171 GLY A N 1
ATOM 1384 C CA . GLY A 1 171 ? 7.403 -11.517 4.145 1.00 86.50 171 GLY A CA 1
ATOM 1385 C C . GLY A 1 171 ? 8.236 -12.698 4.652 1.00 86.50 171 GLY A C 1
ATOM 1386 O O . GLY A 1 171 ? 8.187 -13.089 5.819 1.00 86.50 171 GLY A O 1
ATOM 1387 N N . PRO A 1 172 ? 9.013 -13.340 3.770 1.00 84.38 172 PRO A N 1
ATOM 1388 C CA . PRO A 1 172 ? 9.993 -14.345 4.164 1.00 84.38 172 PRO A CA 1
ATOM 1389 C C . PRO A 1 172 ? 11.090 -13.717 5.039 1.00 84.38 172 PRO A C 1
ATOM 1391 O O . PRO A 1 172 ? 11.370 -12.534 4.856 1.00 84.38 172 PRO A O 1
ATOM 1394 N N . PRO A 1 173 ? 11.729 -14.483 5.949 1.00 80.06 173 PRO A N 1
ATOM 1395 C CA . PRO A 1 173 ? 12.826 -13.977 6.777 1.00 80.06 173 PRO A CA 1
ATOM 1396 C C . PRO A 1 173 ? 13.884 -13.278 5.931 1.00 80.06 173 PRO A C 1
ATOM 1398 O O . PRO A 1 173 ? 14.161 -13.726 4.812 1.00 80.06 173 PRO A O 1
ATOM 1401 N N . VAL A 1 174 ? 14.506 -12.225 6.453 1.00 75.06 174 VAL A N 1
ATOM 1402 C CA . VAL A 1 174 ? 15.472 -11.420 5.689 1.00 75.06 174 VAL A CA 1
ATOM 1403 C C . VAL A 1 174 ? 16.613 -12.257 5.121 1.00 75.06 174 VAL A C 1
ATOM 1405 O O . VAL A 1 174 ? 17.012 -12.065 3.973 1.00 75.06 174 VAL A O 1
ATOM 1408 N N . SER A 1 175 ? 17.086 -13.233 5.896 1.00 75.25 175 SER A N 1
ATOM 1409 C CA . SER A 1 175 ? 18.136 -14.177 5.499 1.00 75.25 175 SER A CA 1
ATOM 1410 C C . SER A 1 175 ? 17.797 -15.010 4.258 1.00 75.25 175 SER A C 1
ATOM 1412 O O . SER A 1 175 ? 18.702 -15.544 3.624 1.00 75.25 175 SER A O 1
ATOM 1414 N N . THR A 1 176 ? 16.520 -15.095 3.872 1.00 79.06 176 THR A N 1
ATOM 1415 C CA . THR A 1 176 ? 16.084 -15.804 2.658 1.00 79.06 176 THR A CA 1
ATOM 1416 C C . THR A 1 176 ? 16.605 -15.121 1.392 1.00 79.06 176 THR A C 1
ATOM 1418 O O . THR A 1 176 ? 16.905 -15.801 0.413 1.00 79.06 176 THR A O 1
ATOM 1421 N N . TYR A 1 177 ? 16.702 -13.785 1.395 1.00 79.50 177 TYR A N 1
ATOM 1422 C CA . TYR A 1 177 ? 17.064 -13.001 0.214 1.00 79.50 177 TYR A CA 1
ATOM 1423 C C . TYR A 1 177 ? 18.030 -11.877 0.584 1.00 79.50 177 TYR A C 1
ATOM 1425 O O . TYR A 1 177 ? 17.621 -10.758 0.909 1.00 79.50 177 TYR A O 1
ATOM 1433 N N . VAL A 1 178 ? 19.322 -12.176 0.478 1.00 79.81 178 VAL A N 1
ATOM 1434 C CA . VAL A 1 178 ? 20.412 -11.206 0.612 1.00 79.81 178 VAL A CA 1
ATOM 1435 C C . VAL A 1 178 ? 21.158 -11.050 -0.712 1.00 79.81 178 VAL A C 1
ATOM 1437 O O . VAL A 1 178 ? 21.218 -11.983 -1.512 1.00 79.81 178 VAL A O 1
ATOM 1440 N N . ASN A 1 179 ? 21.696 -9.860 -0.970 1.00 77.62 179 ASN A N 1
ATOM 1441 C CA . ASN A 1 179 ? 22.543 -9.603 -2.133 1.00 77.62 179 ASN A CA 1
ATOM 1442 C C . ASN A 1 179 ? 24.005 -10.021 -1.876 1.00 77.62 179 ASN A C 1
ATOM 1444 O O . ASN A 1 179 ? 24.352 -10.515 -0.802 1.00 77.62 179 ASN A O 1
ATOM 1448 N N . SER A 1 180 ? 24.887 -9.787 -2.853 1.00 81.88 180 SER A N 1
ATOM 1449 C CA . SER A 1 180 ? 26.317 -10.130 -2.771 1.00 81.88 180 SER A CA 1
ATOM 1450 C C . SER A 1 180 ? 27.067 -9.454 -1.617 1.00 81.88 180 SER A C 1
ATOM 1452 O O . SER A 1 180 ? 28.121 -9.934 -1.218 1.00 81.88 180 SER A O 1
ATOM 1454 N N . ASN A 1 181 ? 26.526 -8.363 -1.067 1.00 79.00 181 ASN A N 1
ATOM 1455 C CA . ASN A 1 181 ? 27.090 -7.634 0.071 1.00 79.00 181 ASN A CA 1
ATOM 1456 C C . ASN A 1 181 ? 26.480 -8.079 1.412 1.00 79.00 181 ASN A C 1
ATOM 1458 O O . ASN A 1 181 ? 26.640 -7.389 2.417 1.00 79.00 181 ASN A O 1
ATOM 1462 N N . ASN A 1 182 ? 25.749 -9.201 1.430 1.00 76.75 182 ASN A N 1
ATOM 1463 C CA . ASN A 1 182 ? 25.008 -9.706 2.587 1.00 76.75 182 ASN A CA 1
ATOM 1464 C C . ASN A 1 182 ? 23.973 -8.701 3.135 1.00 76.75 182 ASN A C 1
ATOM 1466 O O . ASN A 1 182 ? 23.644 -8.701 4.322 1.00 76.75 182 ASN A O 1
ATOM 1470 N N . LEU A 1 183 ? 23.467 -7.818 2.266 1.00 76.19 183 LEU A N 1
ATOM 1471 C CA . LEU A 1 183 ? 22.414 -6.867 2.600 1.00 76.19 183 LEU A CA 1
ATOM 1472 C C . LEU A 1 183 ? 21.049 -7.402 2.159 1.00 76.19 183 LEU A C 1
ATOM 1474 O O . LEU A 1 183 ? 20.968 -8.110 1.155 1.00 76.19 183 LEU A O 1
ATOM 1478 N N . PRO A 1 184 ? 19.958 -7.021 2.841 1.00 77.00 184 PRO A N 1
ATOM 1479 C CA . PRO A 1 184 ? 18.608 -7.448 2.476 1.00 77.00 184 PRO A CA 1
ATOM 1480 C C . PRO A 1 184 ? 18.259 -7.038 1.043 1.00 77.00 184 PRO A C 1
ATOM 1482 O O . PRO A 1 184 ? 18.344 -5.855 0.712 1.00 77.00 184 PRO A O 1
ATOM 1485 N N . LEU A 1 185 ? 17.856 -7.988 0.197 1.00 82.50 185 LEU A N 1
ATOM 1486 C CA . LEU A 1 185 ? 17.604 -7.740 -1.228 1.00 82.50 185 LEU A CA 1
ATOM 1487 C C . LEU A 1 185 ? 16.369 -6.860 -1.464 1.00 82.50 185 LEU A C 1
ATOM 1489 O O . LEU A 1 185 ? 16.319 -6.107 -2.436 1.00 82.50 185 LEU A O 1
ATOM 1493 N N . TYR A 1 186 ? 15.378 -6.941 -0.577 1.00 82.88 186 TYR A N 1
ATOM 1494 C CA . TYR A 1 186 ? 14.126 -6.196 -0.680 1.00 82.88 186 TYR A CA 1
ATOM 1495 C C . TYR A 1 186 ? 14.007 -5.125 0.410 1.00 82.88 186 TYR A C 1
ATOM 1497 O O . TYR A 1 186 ? 14.587 -5.238 1.489 1.00 82.88 186 TYR A O 1
ATOM 1505 N N . VAL A 1 187 ? 13.242 -4.076 0.121 1.00 79.56 187 VAL A N 1
ATOM 1506 C CA . VAL A 1 187 ? 12.963 -2.951 1.021 1.00 79.56 187 VAL A CA 1
ATOM 1507 C C . VAL A 1 187 ? 11.467 -2.667 0.996 1.00 79.56 187 VAL A C 1
ATOM 1509 O O . VAL A 1 187 ? 10.853 -2.677 -0.074 1.00 79.56 187 VAL A O 1
ATOM 1512 N N . PHE A 1 188 ? 10.887 -2.390 2.164 1.00 81.00 188 PHE A N 1
ATOM 1513 C CA . PHE A 1 188 ? 9.496 -1.955 2.268 1.00 81.00 188 PHE A CA 1
ATOM 1514 C C . PHE A 1 188 ? 9.377 -0.436 2.300 1.00 81.00 188 PHE A C 1
ATOM 1516 O O . PHE A 1 188 ? 10.218 0.258 2.871 1.00 81.00 188 PHE A O 1
ATOM 1523 N N . GLY A 1 189 ? 8.289 0.059 1.724 1.00 78.44 189 GLY A N 1
ATOM 1524 C CA . GLY A 1 189 ? 7.792 1.414 1.901 1.00 78.44 189 GLY A CA 1
ATOM 1525 C C . GLY A 1 189 ? 6.298 1.380 2.206 1.00 78.44 189 GLY A C 1
ATOM 1526 O O . GLY A 1 189 ? 5.627 0.377 1.956 1.00 78.44 189 GLY A O 1
ATOM 1527 N N . TYR A 1 190 ? 5.768 2.478 2.733 1.00 79.12 190 TYR A N 1
ATOM 1528 C CA . TYR A 1 190 ? 4.332 2.624 2.926 1.00 79.12 190 TYR A CA 1
ATOM 1529 C C . TYR A 1 190 ? 3.862 4.061 2.689 1.00 79.12 190 TYR A C 1
ATOM 1531 O O . TYR A 1 190 ? 4.659 5.001 2.664 1.00 79.12 190 TYR A O 1
ATOM 1539 N N . ILE A 1 191 ? 2.555 4.213 2.492 1.00 78.94 191 ILE A N 1
ATOM 1540 C CA . ILE A 1 191 ? 1.845 5.488 2.376 1.00 78.94 191 ILE A CA 1
ATOM 1541 C C . ILE A 1 191 ? 0.646 5.424 3.318 1.00 78.94 191 ILE A C 1
ATOM 1543 O O . ILE A 1 191 ? -0.181 4.528 3.178 1.00 78.94 191 ILE A O 1
ATOM 1547 N N . LEU A 1 192 ? 0.531 6.364 4.258 1.00 80.44 192 LEU A N 1
ATOM 1548 C CA . LEU A 1 192 ? -0.624 6.478 5.150 1.00 80.44 192 LEU A CA 1
ATOM 1549 C C . LEU A 1 192 ? -1.506 7.658 4.725 1.00 80.44 192 LEU A C 1
ATOM 1551 O O . LEU A 1 192 ? -1.090 8.813 4.797 1.00 80.44 192 LEU A O 1
ATOM 1555 N N . LYS A 1 193 ? -2.737 7.363 4.310 1.00 79.25 193 LYS A N 1
ATOM 1556 C CA . LYS A 1 193 ? -3.754 8.335 3.902 1.00 79.25 193 LYS A CA 1
ATOM 1557 C C . LYS A 1 193 ? -4.668 8.662 5.076 1.00 79.25 193 LYS A C 1
ATOM 1559 O O . LYS A 1 193 ? -5.169 7.756 5.743 1.00 79.25 193 LYS A O 1
ATOM 1564 N N . HIS A 1 194 ? -4.870 9.956 5.312 1.00 79.31 194 HIS A N 1
ATOM 1565 C CA . HIS A 1 194 ? -5.660 10.490 6.422 1.00 79.31 194 HIS A CA 1
ATOM 1566 C C . HIS A 1 194 ? -7.109 10.800 5.986 1.00 79.31 194 HIS A C 1
ATOM 1568 O O . HIS A 1 194 ? -7.338 11.011 4.792 1.00 79.31 194 HIS A O 1
ATOM 1574 N N . PRO A 1 195 ? -8.071 10.877 6.929 1.00 72.88 195 PRO A N 1
ATOM 1575 C CA . PRO A 1 195 ? -9.504 11.024 6.638 1.00 72.88 195 PRO A CA 1
ATOM 1576 C C . PRO A 1 195 ? -9.888 12.243 5.795 1.00 72.88 195 PRO A C 1
ATOM 1578 O O . PRO A 1 195 ? -10.858 12.188 5.046 1.00 72.88 195 PRO A O 1
ATOM 1581 N N . ASP A 1 196 ? -9.117 13.324 5.889 1.00 67.50 196 ASP A N 1
ATOM 1582 C CA . ASP A 1 196 ? -9.399 14.591 5.205 1.00 67.50 196 ASP A CA 1
ATOM 1583 C C . ASP A 1 196 ? -8.846 14.643 3.778 1.00 67.50 196 ASP A C 1
ATOM 1585 O O . ASP A 1 196 ? -8.996 15.641 3.083 1.00 67.50 196 ASP A O 1
ATOM 1589 N N . GLY A 1 197 ? -8.169 13.584 3.330 1.00 57.19 197 GLY A N 1
ATOM 1590 C CA . GLY A 1 197 ? -7.549 13.554 2.009 1.00 57.19 197 GLY A CA 1
ATOM 1591 C C . GLY A 1 197 ? -6.252 14.364 1.891 1.00 57.19 197 GLY A C 1
ATOM 1592 O O . GLY A 1 197 ? -5.590 14.243 0.862 1.00 57.19 197 GLY A O 1
ATOM 1593 N N . ASP A 1 198 ? -5.832 15.085 2.942 1.00 53.06 198 ASP A N 1
ATOM 1594 C CA . ASP A 1 198 ? -4.579 15.870 2.983 1.00 53.06 198 ASP A CA 1
ATOM 1595 C C . ASP A 1 198 ? -3.330 15.038 2.644 1.00 53.06 198 ASP A C 1
ATOM 1597 O O . ASP A 1 198 ? -2.354 15.546 2.096 1.00 53.06 198 ASP A O 1
ATOM 1601 N N . ASN A 1 199 ? -3.393 13.722 2.864 1.00 52.16 199 ASN A N 1
ATOM 1602 C CA . ASN A 1 199 ? -2.310 12.789 2.574 1.00 52.16 199 ASN A CA 1
ATOM 1603 C C . ASN A 1 199 ? -2.737 11.787 1.495 1.00 52.16 199 ASN A C 1
ATOM 1605 O O . ASN A 1 199 ? -2.658 10.579 1.694 1.00 52.16 199 ASN A O 1
ATOM 1609 N N . ASN A 1 200 ? -3.201 12.255 0.335 1.00 50.53 200 ASN A N 1
ATOM 1610 C CA . ASN A 1 200 ? -3.545 11.408 -0.822 1.00 50.53 200 ASN A CA 1
ATOM 1611 C C . ASN A 1 200 ? -2.352 10.607 -1.409 1.00 50.53 200 ASN A C 1
ATOM 1613 O O . ASN A 1 200 ? -2.515 9.889 -2.397 1.00 50.53 200 ASN A O 1
ATOM 1617 N N . GLY A 1 201 ? -1.167 10.702 -0.795 1.00 46.62 201 GLY A N 1
ATOM 1618 C CA . GLY A 1 201 ? 0.065 10.033 -1.203 1.00 46.62 201 GLY A CA 1
ATOM 1619 C C . GLY A 1 201 ? 0.811 10.736 -2.335 1.00 46.62 201 GLY A C 1
ATOM 1620 O O . GLY A 1 201 ? 1.897 10.289 -2.679 1.00 46.62 201 GLY A O 1
ATOM 1621 N N . GLN A 1 202 ? 0.259 11.822 -2.893 1.00 45.81 202 GLN A N 1
ATOM 1622 C CA . GLN A 1 202 ? 0.864 12.547 -4.015 1.00 45.81 202 GLN A CA 1
ATOM 1623 C C . GLN A 1 202 ? 1.808 13.670 -3.582 1.00 45.81 202 GLN A C 1
ATOM 1625 O O . GLN A 1 202 ? 2.679 14.057 -4.355 1.00 45.81 202 GLN A O 1
ATOM 1630 N N . ASN A 1 203 ? 1.665 14.196 -2.361 1.00 43.66 203 ASN A N 1
ATOM 1631 C CA . ASN A 1 203 ? 2.599 15.180 -1.821 1.00 43.66 203 ASN A CA 1
ATOM 1632 C C . ASN A 1 203 ? 3.741 14.468 -1.061 1.00 43.66 203 ASN A C 1
ATOM 1634 O O . ASN A 1 203 ? 3.476 13.839 -0.029 1.00 43.66 203 ASN A O 1
ATOM 1638 N N . PRO A 1 204 ? 5.007 14.589 -1.507 1.00 48.78 204 PRO A N 1
ATOM 1639 C CA . PRO A 1 204 ? 6.159 13.956 -0.864 1.00 48.78 204 PRO A CA 1
ATOM 1640 C C . PRO A 1 204 ? 6.342 14.328 0.614 1.00 48.78 204 PRO A C 1
ATOM 1642 O O . PRO A 1 204 ? 6.881 13.525 1.369 1.00 48.78 204 PRO A O 1
ATOM 1645 N N . GLN A 1 205 ? 5.877 15.508 1.046 1.00 40.62 205 GLN A N 1
ATOM 1646 C CA . GLN A 1 205 ? 5.966 15.958 2.444 1.00 40.62 205 GLN A CA 1
ATOM 1647 C C . GLN A 1 205 ? 4.989 15.228 3.380 1.00 40.62 205 GLN A C 1
ATOM 1649 O O . GLN A 1 205 ? 5.212 15.174 4.586 1.00 40.62 205 GLN A O 1
ATOM 1654 N N . TYR A 1 206 ? 3.927 14.643 2.824 1.00 42.91 206 TYR A N 1
ATOM 1655 C CA . TYR A 1 206 ? 2.888 13.909 3.553 1.00 42.91 206 TYR A CA 1
ATOM 1656 C C . TYR A 1 206 ? 3.019 12.387 3.417 1.00 42.91 206 TYR A C 1
ATOM 1658 O O . TYR A 1 206 ? 2.226 11.616 3.960 1.00 42.91 206 TYR A O 1
ATOM 1666 N N . ARG A 1 207 ? 4.057 11.941 2.706 1.00 48.16 207 ARG A N 1
ATOM 1667 C CA . ARG A 1 207 ? 4.506 10.556 2.661 1.00 48.16 207 ARG A CA 1
ATOM 1668 C C . ARG A 1 207 ? 5.423 10.329 3.860 1.00 48.16 207 ARG A C 1
ATOM 1670 O O . ARG A 1 207 ? 6.567 10.773 3.851 1.00 48.16 207 ARG A O 1
ATOM 1677 N N . ILE A 1 208 ? 4.984 9.571 4.865 1.00 48.41 208 ILE A N 1
ATOM 1678 C CA . ILE A 1 208 ? 5.943 8.966 5.800 1.00 48.41 208 ILE A CA 1
ATOM 1679 C C . ILE A 1 208 ? 6.587 7.781 5.074 1.00 48.41 208 ILE A C 1
ATOM 1681 O O . ILE A 1 208 ? 6.253 6.623 5.303 1.00 48.41 208 ILE A O 1
ATOM 1685 N N . SER A 1 209 ? 7.495 8.063 4.138 1.00 45.62 209 SER A N 1
ATOM 1686 C CA . SER A 1 209 ? 8.321 7.026 3.530 1.00 45.62 209 SER A CA 1
ATOM 1687 C C . SER A 1 209 ? 9.412 6.650 4.516 1.00 45.62 209 SER A C 1
ATOM 1689 O O . SER A 1 209 ? 10.511 7.200 4.481 1.00 45.62 209 SER A O 1
ATOM 1691 N N . SER A 1 210 ? 9.101 5.723 5.416 1.00 48.00 210 SER A N 1
ATOM 1692 C CA . SER A 1 210 ? 10.148 5.001 6.124 1.00 48.00 210 SER A CA 1
ATOM 1693 C C . SER A 1 210 ? 10.543 3.802 5.278 1.00 48.00 210 SER A C 1
ATOM 1695 O O . SER A 1 210 ? 9.713 2.943 4.974 1.00 48.00 210 SER A O 1
ATOM 1697 N N . TYR A 1 211 ? 11.804 3.773 4.858 1.00 56.44 211 TYR A N 1
ATOM 1698 C CA . TYR A 1 211 ? 12.384 2.611 4.207 1.00 56.44 211 TYR A CA 1
ATOM 1699 C C . TYR A 1 211 ? 12.908 1.687 5.293 1.00 56.44 211 TYR A C 1
ATOM 1701 O O . TYR A 1 211 ? 13.888 2.003 5.969 1.00 56.44 211 TYR A O 1
ATOM 1709 N N . CYS A 1 212 ? 12.242 0.551 5.483 1.00 60.38 212 CYS A N 1
ATOM 1710 C CA . CYS A 1 212 ? 12.721 -0.440 6.430 1.00 60.38 212 CYS A CA 1
ATOM 1711 C C . CYS A 1 212 ? 13.644 -1.418 5.706 1.00 60.38 212 CYS A C 1
ATOM 1713 O O . CYS A 1 212 ? 13.243 -2.080 4.748 1.00 60.38 212 CYS A O 1
ATOM 1715 N N . ASN A 1 213 ? 14.888 -1.519 6.179 1.00 56.34 213 ASN A N 1
ATOM 1716 C CA . ASN A 1 213 ? 15.878 -2.451 5.641 1.00 56.34 213 ASN A CA 1
ATOM 1717 C C . ASN A 1 213 ? 15.567 -3.918 5.974 1.00 56.34 213 ASN A C 1
ATOM 1719 O O . ASN A 1 213 ? 16.314 -4.784 5.548 1.00 56.34 213 ASN A O 1
ATOM 1723 N N . ASN A 1 214 ? 14.499 -4.208 6.714 1.00 65.06 214 ASN A N 1
ATOM 1724 C CA . ASN A 1 214 ? 14.161 -5.542 7.184 1.00 65.06 214 ASN A CA 1
ATOM 1725 C C . ASN A 1 214 ? 12.875 -6.048 6.493 1.00 65.06 214 ASN A C 1
ATOM 1727 O O . ASN A 1 214 ? 11.808 -5.879 7.053 1.00 65.06 214 ASN A O 1
ATOM 1731 N N . PRO A 1 215 ? 12.909 -6.646 5.289 1.00 61.59 215 PRO A N 1
ATOM 1732 C CA . PRO A 1 215 ? 11.710 -7.157 4.611 1.00 61.59 215 PRO A CA 1
ATOM 1733 C C . PRO A 1 215 ? 11.159 -8.487 5.180 1.00 61.59 215 PRO A C 1
ATOM 1735 O O . PRO A 1 215 ? 10.405 -9.174 4.484 1.00 61.59 215 PRO A O 1
ATOM 1738 N N . GLY A 1 216 ? 11.566 -8.877 6.394 1.00 71.38 216 GLY A N 1
ATOM 1739 C CA . GLY A 1 216 ? 10.993 -9.994 7.141 1.00 71.38 216 GLY A CA 1
ATOM 1740 C C . GLY A 1 216 ? 9.640 -9.593 7.717 1.00 71.38 216 GLY A C 1
ATOM 1741 O O . GLY A 1 216 ? 8.680 -9.407 6.974 1.00 71.38 216 GLY A O 1
ATOM 1742 N N . ALA A 1 217 ? 9.567 -9.410 9.032 1.00 80.88 217 ALA A N 1
ATOM 1743 C CA . ALA A 1 217 ? 8.408 -8.822 9.700 1.00 80.88 217 ALA A CA 1
ATOM 1744 C C . ALA A 1 217 ? 8.713 -7.375 10.128 1.00 80.88 217 ALA A C 1
ATOM 1746 O O . ALA A 1 217 ? 9.713 -7.122 10.807 1.00 80.88 217 ALA A O 1
ATOM 1747 N N . VAL A 1 218 ? 7.853 -6.424 9.741 1.00 82.38 218 VAL A N 1
ATOM 1748 C CA . VAL A 1 218 ? 7.990 -4.994 10.083 1.00 82.38 218 VAL A CA 1
ATOM 1749 C C . VAL A 1 218 ? 6.704 -4.432 10.651 1.00 82.38 218 VAL A C 1
ATOM 1751 O O . VAL A 1 218 ? 5.626 -4.666 10.108 1.00 82.38 218 VAL A O 1
ATOM 1754 N N . LEU A 1 219 ? 6.848 -3.637 11.713 1.00 84.31 219 LEU A N 1
ATOM 1755 C CA . LEU A 1 219 ? 5.786 -2.832 12.292 1.00 84.31 219 LEU A CA 1
ATOM 1756 C C . LEU A 1 219 ? 5.987 -1.357 11.926 1.00 84.31 219 LEU A C 1
ATOM 1758 O O . LEU A 1 219 ? 6.962 -0.723 12.330 1.00 84.31 219 LEU A O 1
ATOM 1762 N N . PHE A 1 220 ? 5.035 -0.802 11.188 1.00 84.12 220 PHE A N 1
ATOM 1763 C CA . PHE A 1 220 ? 4.934 0.615 10.865 1.00 84.12 220 PHE A CA 1
ATOM 1764 C C . PHE A 1 220 ? 4.044 1.289 11.900 1.00 84.12 220 PHE A C 1
ATOM 1766 O O . PHE A 1 220 ? 2.821 1.170 11.863 1.00 84.12 220 PHE A O 1
ATOM 1773 N N . THR A 1 221 ? 4.662 1.965 12.859 1.00 82.75 221 THR A N 1
ATOM 1774 C CA . THR A 1 221 ? 3.946 2.613 13.957 1.00 82.75 221 THR A CA 1
ATOM 1775 C C . THR A 1 221 ? 3.271 3.903 13.508 1.00 82.75 221 THR A C 1
ATOM 1777 O O . THR A 1 221 ? 3.873 4.695 12.782 1.00 82.75 221 THR A O 1
ATOM 1780 N N . PHE A 1 222 ? 2.058 4.148 13.992 1.00 78.75 222 PHE A N 1
ATOM 1781 C CA . PHE A 1 222 ? 1.280 5.341 13.671 1.00 78.75 222 PHE A CA 1
ATOM 1782 C C . PHE A 1 222 ? 1.189 6.289 14.876 1.00 78.75 222 PHE A C 1
ATOM 1784 O O . PHE A 1 222 ? 0.902 5.848 15.988 1.00 78.75 222 PHE A O 1
ATOM 1791 N N . ASP A 1 223 ? 1.355 7.596 14.643 1.00 73.00 223 ASP A N 1
ATOM 1792 C CA . ASP A 1 223 ? 0.895 8.656 15.559 1.00 73.00 223 ASP A CA 1
ATOM 1793 C C . ASP A 1 223 ? -0.343 9.321 14.943 1.00 73.00 223 ASP A C 1
ATOM 1795 O O . ASP A 1 223 ? -0.272 10.338 14.252 1.00 73.00 223 ASP A O 1
ATOM 1799 N N . VAL A 1 224 ? -1.492 8.668 15.114 1.00 72.12 224 VAL A N 1
ATOM 1800 C CA . VAL A 1 224 ? -2.777 9.097 14.557 1.00 72.12 224 VAL A CA 1
ATOM 1801 C C . VAL A 1 224 ? -3.705 9.535 15.681 1.00 72.12 224 VAL A C 1
ATOM 1803 O O . VAL A 1 224 ? -4.036 8.767 16.579 1.00 72.12 224 VAL A O 1
ATOM 1806 N N . ARG A 1 225 ? -4.117 10.804 15.635 1.00 75.44 225 ARG A N 1
ATOM 1807 C CA . ARG A 1 225 ? -4.893 11.458 16.707 1.00 75.44 225 ARG A CA 1
ATOM 1808 C C . ARG A 1 225 ? -6.282 11.899 16.273 1.00 75.44 225 ARG A C 1
ATOM 1810 O O . ARG A 1 225 ? -7.029 12.465 17.064 1.00 75.44 225 ARG A O 1
ATOM 1817 N N . LYS A 1 226 ? -6.605 11.693 15.001 1.00 79.44 226 LYS A N 1
ATOM 1818 C CA . LYS A 1 226 ? -7.810 12.216 14.379 1.00 79.44 226 LYS A CA 1
ATOM 1819 C C . LYS A 1 226 ? -8.783 11.071 14.093 1.00 79.44 226 LYS A C 1
ATOM 1821 O O . LYS A 1 226 ? -8.375 10.094 13.477 1.00 79.44 226 LYS A O 1
ATOM 1826 N N . PRO A 1 227 ? -10.054 11.162 14.509 1.00 83.50 227 PRO A N 1
ATOM 1827 C CA . PRO A 1 227 ? -11.063 10.201 14.090 1.00 83.50 227 PRO A CA 1
ATOM 1828 C C . PRO A 1 227 ? -11.308 10.259 12.578 1.00 83.50 227 PRO A C 1
ATOM 1830 O O . PRO A 1 227 ? -11.197 11.315 11.956 1.00 83.50 227 PRO A O 1
ATOM 1833 N N . GLY A 1 228 ? -11.687 9.130 11.994 1.00 81.00 228 GLY A N 1
ATOM 1834 C CA . GLY A 1 228 ? -12.070 8.997 10.596 1.00 81.00 228 GLY A CA 1
ATOM 1835 C C . GLY A 1 228 ? -11.473 7.760 9.936 1.00 81.00 228 GLY A C 1
ATOM 1836 O O . GLY A 1 228 ? -10.829 6.930 10.579 1.00 81.00 228 GLY A O 1
ATOM 1837 N N . ARG A 1 229 ? -11.708 7.631 8.629 1.00 84.31 229 ARG A N 1
ATOM 1838 C CA . ARG A 1 229 ? -11.214 6.509 7.830 1.00 84.31 229 ARG A CA 1
ATOM 1839 C C . ARG A 1 229 ? -9.801 6.785 7.324 1.00 84.31 229 ARG A C 1
ATOM 1841 O O . ARG A 1 229 ? -9.558 7.784 6.658 1.00 84.31 229 ARG A O 1
ATOM 1848 N N . TYR A 1 230 ? -8.901 5.86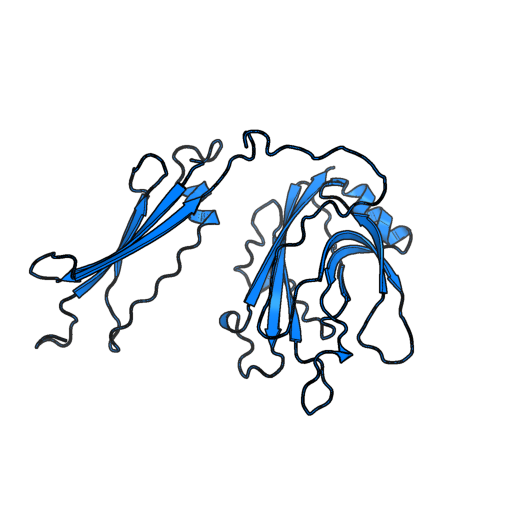2 7.603 1.00 84.38 230 TYR A N 1
ATOM 1849 C CA . TYR A 1 230 ? -7.524 5.840 7.146 1.00 84.38 230 TYR A CA 1
ATOM 1850 C C . TYR A 1 230 ? -7.314 4.724 6.128 1.00 84.38 230 TYR A C 1
ATOM 1852 O O . TYR A 1 230 ? -8.062 3.744 6.084 1.00 84.38 230 TYR A O 1
ATOM 1860 N N . ARG A 1 231 ? -6.248 4.854 5.339 1.00 86.62 231 ARG A N 1
ATOM 1861 C CA . ARG A 1 231 ? -5.760 3.784 4.467 1.00 86.62 231 ARG A CA 1
ATOM 1862 C C . ARG A 1 231 ? -4.245 3.740 4.490 1.00 86.62 231 ARG A C 1
ATOM 1864 O O . ARG A 1 231 ? -3.614 4.753 4.211 1.00 86.62 231 ARG A O 1
ATOM 1871 N N . ILE A 1 232 ? -3.665 2.579 4.765 1.00 85.75 232 ILE A N 1
ATOM 1872 C CA . ILE A 1 232 ? -2.240 2.339 4.534 1.00 85.75 232 ILE A CA 1
ATOM 1873 C C . ILE A 1 232 ? -2.044 1.559 3.237 1.00 85.75 232 ILE A C 1
ATOM 1875 O O . ILE A 1 232 ? -2.725 0.568 3.002 1.00 85.75 232 ILE A O 1
ATOM 1879 N N . GLU A 1 233 ? -1.108 1.989 2.401 1.00 85.25 233 GLU A N 1
ATOM 1880 C CA . GLU A 1 233 ? -0.675 1.281 1.195 1.00 85.25 233 GLU A CA 1
ATOM 1881 C C . GLU A 1 233 ? 0.776 0.846 1.358 1.00 85.25 233 GLU A C 1
ATOM 1883 O O . GLU A 1 233 ? 1.617 1.642 1.769 1.00 85.25 233 GLU A O 1
ATOM 1888 N N . PHE A 1 234 ? 1.067 -0.410 1.035 1.00 86.06 234 PHE A N 1
ATOM 1889 C CA . PHE A 1 234 ? 2.391 -1.007 1.140 1.00 86.06 234 PHE A CA 1
ATOM 1890 C C . PHE A 1 234 ? 3.063 -1.110 -0.223 1.00 86.06 234 PHE A C 1
ATOM 1892 O O . PHE A 1 234 ? 2.433 -1.418 -1.238 1.00 86.06 234 PHE A O 1
ATOM 1899 N N . LEU A 1 235 ? 4.370 -0.889 -0.221 1.00 85.06 235 LEU A N 1
ATOM 1900 C CA . LEU A 1 235 ? 5.227 -0.872 -1.393 1.00 85.06 235 LEU A CA 1
ATOM 1901 C C . LEU A 1 235 ? 6.437 -1.777 -1.147 1.00 85.06 235 LEU A C 1
ATOM 1903 O O . LEU A 1 235 ? 6.996 -1.796 -0.050 1.00 85.06 235 LEU A O 1
ATOM 1907 N N . LEU A 1 236 ? 6.879 -2.473 -2.188 1.00 85.25 236 LEU A N 1
ATOM 1908 C CA . LEU A 1 236 ? 8.094 -3.279 -2.204 1.00 85.25 236 LEU A CA 1
ATOM 1909 C C . LEU A 1 236 ? 9.073 -2.730 -3.231 1.00 85.25 236 LEU A C 1
ATOM 1911 O O . LEU A 1 236 ? 8.676 -2.275 -4.299 1.00 85.25 236 LEU A O 1
ATOM 1915 N N . ARG A 1 237 ? 10.366 -2.848 -2.965 1.00 83.00 237 ARG A N 1
ATOM 1916 C CA . ARG A 1 237 ? 11.397 -2.573 -3.959 1.00 83.00 237 ARG A CA 1
ATOM 1917 C C . ARG A 1 237 ? 12.600 -3.491 -3.780 1.00 83.00 237 ARG A C 1
ATOM 1919 O O . ARG A 1 237 ? 12.889 -3.931 -2.675 1.00 83.00 237 ARG A O 1
ATOM 1926 N N . GLU A 1 238 ? 13.329 -3.729 -4.865 1.00 84.88 238 GLU A N 1
ATOM 1927 C CA . GLU A 1 238 ? 14.693 -4.265 -4.820 1.00 84.88 238 GLU A CA 1
ATOM 1928 C C . GLU A 1 238 ? 15.699 -3.184 -4.416 1.00 84.88 238 GLU A C 1
ATOM 1930 O O . GLU A 1 238 ? 15.777 -2.130 -5.058 1.00 84.88 238 GLU A O 1
ATOM 1935 N N . ARG A 1 239 ? 16.490 -3.466 -3.377 1.00 81.00 239 ARG A N 1
ATOM 1936 C CA . ARG A 1 239 ? 17.506 -2.563 -2.822 1.00 81.00 239 ARG A CA 1
ATOM 1937 C C . ARG A 1 239 ? 18.440 -2.018 -3.893 1.00 81.00 239 ARG A C 1
ATOM 1939 O O . ARG A 1 239 ? 18.687 -0.817 -3.928 1.00 81.00 239 ARG A O 1
ATOM 1946 N N . ASP A 1 240 ? 18.920 -2.902 -4.759 1.00 81.25 240 ASP A N 1
ATOM 1947 C CA . ASP A 1 240 ? 19.998 -2.598 -5.699 1.00 81.25 240 ASP A CA 1
ATOM 1948 C C . ASP A 1 240 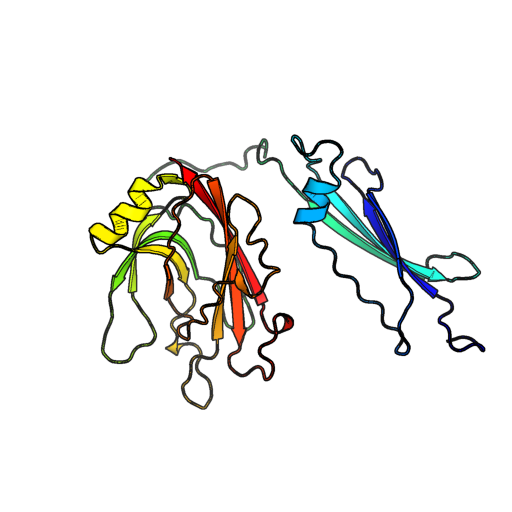? 19.497 -1.934 -6.993 1.00 81.25 240 ASP A C 1
ATOM 1950 O O . ASP A 1 240 ? 20.278 -1.698 -7.914 1.00 81.25 240 ASP A O 1
ATOM 1954 N N . LYS A 1 241 ? 18.199 -1.591 -7.090 1.00 78.94 241 LYS A N 1
ATOM 1955 C CA . LYS A 1 241 ? 17.717 -0.767 -8.207 1.00 78.94 241 LYS A CA 1
ATOM 1956 C C . LYS A 1 241 ? 18.399 0.610 -8.169 1.00 78.94 241 LYS A C 1
ATOM 1958 O O . LYS A 1 241 ? 18.365 1.254 -7.119 1.00 78.94 241 LYS A O 1
ATOM 1963 N N . PRO A 1 242 ? 18.943 1.092 -9.302 1.00 65.38 242 PRO A N 1
ATOM 1964 C CA . PRO A 1 242 ? 19.815 2.267 -9.338 1.00 65.38 242 PRO A CA 1
ATOM 1965 C C . PRO A 1 242 ? 19.096 3.577 -8.990 1.00 65.38 242 PRO A C 1
ATOM 1967 O O . PRO A 1 242 ? 19.687 4.455 -8.367 1.00 65.38 242 PRO A O 1
ATOM 1970 N N . ALA A 1 243 ? 17.816 3.706 -9.344 1.00 68.12 243 ALA A N 1
ATOM 1971 C CA . ALA A 1 243 ? 17.036 4.915 -9.106 1.00 68.12 243 ALA A CA 1
ATOM 1972 C C . ALA A 1 243 ? 16.090 4.738 -7.908 1.00 68.12 243 ALA A C 1
ATOM 1974 O O . ALA A 1 243 ? 15.407 3.719 -7.800 1.00 68.12 243 ALA A O 1
ATOM 1975 N N . TRP A 1 244 ? 16.049 5.734 -7.008 1.00 65.94 244 TRP A N 1
ATOM 1976 C CA . TRP A 1 244 ? 15.162 5.752 -5.829 1.00 65.94 244 TRP A CA 1
ATOM 1977 C C . TRP A 1 244 ? 13.801 6.421 -6.040 1.00 65.94 244 TRP A C 1
ATOM 1979 O O . TRP A 1 244 ? 13.046 6.632 -5.090 1.00 65.94 244 TRP A O 1
ATOM 1989 N N . GLU A 1 245 ? 13.479 6.694 -7.295 1.00 68.19 245 GLU A N 1
ATOM 1990 C CA . GLU A 1 245 ? 12.216 7.258 -7.757 1.00 68.19 245 GLU A CA 1
ATOM 1991 C C . GLU A 1 245 ? 11.006 6.350 -7.503 1.00 68.19 245 GLU A C 1
ATOM 1993 O O . GLU A 1 245 ? 11.129 5.144 -7.289 1.00 68.19 245 GLU A O 1
ATOM 1998 N N . GLU A 1 246 ? 9.809 6.932 -7.524 1.00 61.53 246 GLU A N 1
ATOM 1999 C CA . GLU A 1 246 ? 8.559 6.240 -7.191 1.00 61.53 246 GLU A CA 1
ATOM 2000 C C . GLU A 1 246 ? 8.246 5.070 -8.139 1.00 61.53 246 GLU A C 1
ATOM 2002 O O . GLU A 1 246 ? 7.805 4.017 -7.685 1.00 61.53 246 GLU A O 1
ATOM 2007 N N . SER A 1 247 ? 8.576 5.199 -9.427 1.00 69.00 247 SER A N 1
ATOM 2008 C CA . SER A 1 247 ? 8.453 4.142 -10.447 1.00 69.00 247 SER A CA 1
ATOM 2009 C C . SER A 1 247 ? 9.261 2.878 -10.120 1.00 69.00 247 SER A C 1
ATOM 2011 O O . SER A 1 247 ? 8.969 1.797 -10.633 1.00 69.00 247 SER A O 1
ATOM 2013 N N . SER A 1 248 ? 10.273 2.979 -9.250 1.00 73.38 248 SER A N 1
ATOM 2014 C CA . SER A 1 248 ? 11.081 1.833 -8.820 1.00 73.38 248 SER A CA 1
ATOM 2015 C C . SER A 1 248 ? 10.371 0.931 -7.798 1.00 73.38 248 SER A C 1
ATOM 2017 O O . SER A 1 248 ? 10.824 -0.203 -7.580 1.00 73.38 248 SER A O 1
ATOM 2019 N N . TRP A 1 249 ? 9.266 1.407 -7.208 1.00 78.06 249 TRP A N 1
ATOM 2020 C CA . TRP A 1 249 ? 8.464 0.721 -6.196 1.00 78.06 249 TRP A CA 1
ATOM 2021 C C . TRP A 1 249 ? 7.313 -0.070 -6.815 1.00 78.06 249 TRP A C 1
ATOM 2023 O O . TRP A 1 2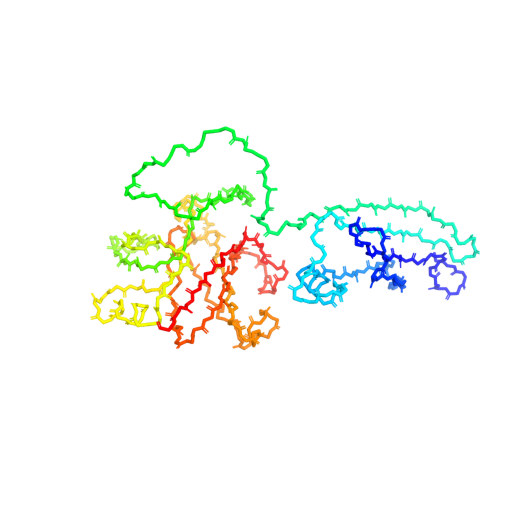49 ? 6.666 0.349 -7.769 1.00 78.06 249 TRP A O 1
ATOM 2033 N N . VAL A 1 250 ? 7.032 -1.222 -6.222 1.00 85.06 250 VAL A N 1
ATOM 2034 C CA . VAL A 1 250 ? 5.986 -2.154 -6.632 1.00 85.06 250 VAL A CA 1
ATOM 2035 C C . VAL A 1 250 ? 4.890 -2.139 -5.570 1.00 85.06 250 VAL A C 1
ATOM 2037 O O . VAL A 1 250 ? 5.169 -2.479 -4.418 1.00 85.06 250 VAL A O 1
ATOM 2040 N N . PRO A 1 251 ? 3.649 -1.755 -5.908 1.00 86.25 251 PRO A N 1
ATOM 2041 C CA . PRO A 1 251 ? 2.544 -1.790 -4.959 1.00 86.25 251 PRO A CA 1
ATOM 2042 C C . PRO A 1 251 ? 2.215 -3.221 -4.530 1.00 86.25 251 PRO A C 1
ATOM 2044 O O . PRO A 1 251 ? 1.955 -4.069 -5.379 1.00 86.25 251 PRO A O 1
ATOM 2047 N N . ILE A 1 252 ? 2.192 -3.474 -3.219 1.00 85.06 252 ILE A N 1
ATOM 2048 C CA . ILE A 1 252 ? 1.735 -4.747 -2.640 1.00 85.06 252 ILE A CA 1
ATOM 2049 C C . ILE A 1 252 ? 0.206 -4.744 -2.518 1.00 85.06 252 ILE A C 1
ATOM 2051 O O . ILE A 1 252 ? -0.461 -5.715 -2.861 1.00 85.06 252 ILE A O 1
ATOM 2055 N N . GLY A 1 253 ? -0.354 -3.641 -2.018 1.00 84.81 253 GLY A N 1
ATOM 2056 C CA . GLY A 1 253 ? -1.775 -3.500 -1.706 1.00 84.81 253 GLY A CA 1
ATOM 2057 C C . GLY A 1 253 ? -1.989 -2.489 -0.582 1.00 84.81 253 GLY A C 1
ATOM 2058 O O . GLY A 1 253 ? -1.054 -1.792 -0.194 1.00 84.81 253 GLY A O 1
ATOM 2059 N N . GLY A 1 254 ? -3.200 -2.415 -0.030 1.00 88.56 254 GLY A N 1
ATOM 2060 C CA . GLY A 1 254 ? -3.465 -1.551 1.118 1.00 88.56 254 GLY A CA 1
ATOM 2061 C C . GLY A 1 254 ? -4.600 -2.023 2.015 1.00 88.56 254 GLY A C 1
ATOM 2062 O O . GLY A 1 254 ? -5.457 -2.793 1.586 1.00 88.56 254 GLY A O 1
ATOM 2063 N N . ILE A 1 255 ? -4.584 -1.526 3.250 1.00 87.00 255 ILE A N 1
ATOM 2064 C CA . ILE A 1 255 ? -5.550 -1.818 4.306 1.00 87.00 255 ILE A CA 1
ATOM 2065 C C . ILE A 1 255 ? -6.275 -0.525 4.673 1.00 87.00 255 ILE A C 1
ATOM 2067 O O . ILE A 1 255 ? -5.637 0.478 4.999 1.00 87.00 255 ILE A O 1
ATOM 2071 N N . ASP A 1 256 ? -7.604 -0.567 4.645 1.00 85.50 256 ASP A N 1
ATOM 2072 C CA . ASP A 1 256 ? -8.436 0.485 5.218 1.00 85.50 256 ASP A CA 1
ATOM 2073 C C . ASP A 1 256 ? -8.676 0.194 6.705 1.00 85.50 256 ASP A C 1
ATOM 2075 O O . ASP A 1 256 ? -8.888 -0.956 7.091 1.00 85.50 256 ASP A O 1
ATOM 2079 N N . PHE A 1 257 ? -8.664 1.234 7.534 1.00 86.62 257 PHE A N 1
ATOM 2080 C CA . PHE A 1 257 ? -9.029 1.140 8.947 1.00 86.62 257 PHE A CA 1
ATOM 2081 C C . PHE A 1 257 ? -9.688 2.437 9.424 1.00 86.62 257 PHE A C 1
ATOM 2083 O O . PHE A 1 257 ? -9.588 3.471 8.769 1.00 86.62 257 PHE A O 1
ATOM 2090 N N . THR A 1 258 ? -10.379 2.404 10.557 1.00 85.06 258 THR A N 1
ATOM 2091 C CA . THR A 1 258 ? -11.155 3.530 11.081 1.00 85.06 258 THR A CA 1
ATOM 2092 C C . THR A 1 258 ? -10.747 3.849 12.509 1.00 85.06 258 THR A C 1
ATOM 2094 O O . THR A 1 258 ? -10.672 2.961 13.358 1.00 85.06 258 THR A O 1
ATOM 2097 N N . LEU A 1 259 ? -10.527 5.135 12.783 1.00 83.44 259 LEU A N 1
ATOM 2098 C CA . LEU A 1 259 ? -10.446 5.654 14.141 1.00 83.44 259 LEU A CA 1
ATOM 2099 C C . LEU A 1 259 ? -11.776 6.289 14.537 1.00 83.44 259 LEU A C 1
ATOM 2101 O O . LEU A 1 259 ? -12.249 7.220 13.895 1.00 83.44 259 LEU A O 1
ATOM 2105 N N . MET A 1 260 ? -12.378 5.788 15.601 1.00 87.19 260 MET A N 1
ATOM 2106 C CA . MET A 1 260 ? -13.535 6.382 16.255 1.00 87.19 260 MET A CA 1
ATOM 2107 C C . MET A 1 260 ? -13.074 7.348 17.342 1.00 87.19 260 MET A C 1
ATOM 2109 O O . MET A 1 260 ? -11.909 7.341 17.745 1.00 87.19 260 MET A O 1
ATOM 2113 N N . GLN A 1 261 ? -13.991 8.191 17.800 1.00 83.50 261 GLN A N 1
ATOM 2114 C CA . GLN A 1 261 ? -13.731 9.099 18.911 1.00 83.50 261 GLN A CA 1
ATOM 2115 C C . GLN A 1 261 ? -13.421 8.341 20.209 1.00 83.50 261 GLN A C 1
ATOM 2117 O O . GLN A 1 261 ? -14.015 7.261 20.424 1.00 83.50 261 GLN A O 1
#

Radius of gyration: 22.74 Å; chains: 1; bounding box: 52×39×72 Å